Protein AF-A0A5B9M7Z8-F1 (afdb_monomer)

Secondary structure (DSSP, 8-state):
-HHHHHHHHHHHHHHHHHHHHHHHHHHHHHHHHHHHHHHHHHHHHHHTTHHHHHHHHTTSHHHHHHHHHH-SS----EEEEEEE---EEETTEEEEEEEEEEEE-TTSPBP--EEEEEEEETTS-TTS-EEEEEEE--SHHHHHHHHHHHHHHTTSTTEEEEEE--HHHHHHHHHHHHTTGGG--

Radius of gyration: 24.76 Å; Cα contacts (8 Å, |Δi|>4): 232; chains: 1; bounding box: 52×32×89 Å

Foldseek 3Di:
DVVVVVVVVVVVVVVVVVVVVVVVVVVLVVLVVVLVVVVVVVVVVVQPCQVVLVVVLCVPVVLVVQQCVLPVPDRDKDKDKDKDADQDDDPQKTWGIKIWIWMAGSVRDIALTKIWTWIDGHPDRRDAAIEIEIQGADDPVSVVSLVVVCVVCVVDNRYDYHYHHPCVVSCCVSVVCVVVVPPDD

pLDDT: mean 76.12, std 13.5, range [32.81, 93.94]

Sequence (185 aa):
MKFRLRTLLALVTLCGLVAALGLRVALRNERLRQHRLSFEAMDDQVAGLDAPLRRHLLQIPAVLAELQAANPIDPPMAVSHSISGSSQRYGRYQFDHQFHYDWQLADGSRSEGITIAIAALIHEVPGEKHVVRLTYVPNELNSEIARWVAAIFSRNKHIQIRHVTDQTNTAAELHSRSRVSGHLR

Solvent-accessible surface area (backbone atoms only — not comparable to full-atom values): 10272 Å² total; per-residue (Å²): 119,72,69,64,56,53,55,52,51,53,50,51,52,50,52,52,49,52,53,53,50,50,51,53,51,51,55,51,51,51,35,48,50,52,41,52,53,53,48,52,53,49,51,52,55,57,73,59,37,49,70,58,47,49,54,50,48,63,68,37,66,70,53,39,50,53,21,40,73,61,32,77,87,69,56,63,67,54,62,49,72,49,80,47,78,64,75,43,73,58,92,58,31,40,25,54,47,34,39,39,36,38,39,34,49,53,85,68,51,69,51,91,32,42,33,45,29,52,23,46,55,62,90,56,75,62,79,67,59,41,36,41,40,41,39,32,62,83,45,74,66,47,48,50,50,51,50,5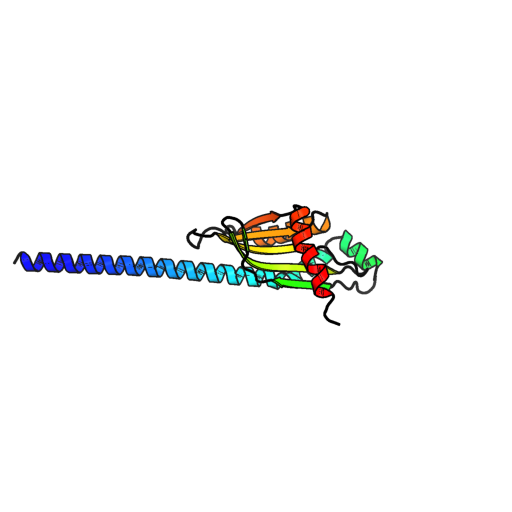1,55,46,59,65,50,59,75,40,88,43,45,45,79,4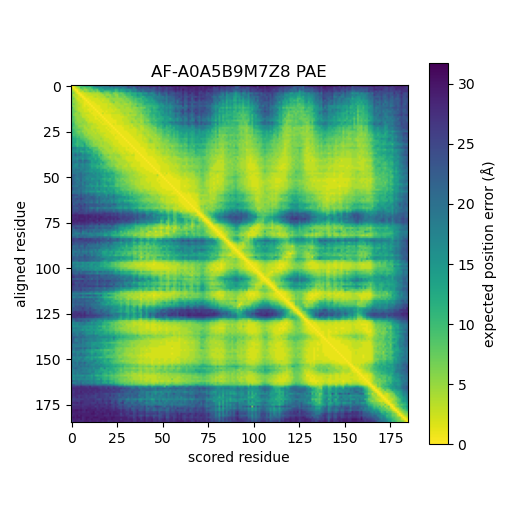1,82,43,53,57,58,75,59,44,47,52,69,54,53,69,45,68,69,63,74,74,72,81,126

Mean predicted aligned error: 11.29 Å

Organism: NCBI:txid2795974

Nearest PDB structures (foldseek):
  6rfx-assembly1_A  TM=3.834E-01  e=4.293E-01  Mycobacteroides abscessus
  8xm6-assembly1_B  TM=3.620E-01  e=3.054E+00  Homo sapiens
  6le0-assembly1_B  TM=2.675E-01  e=2.248E+00  Streptomyces koyangensis
  6h1b-assembly2_B  TM=2.300E-01  e=4.150E+00  Marinactinospora thermotolerans
  6h1b-assembly3_C  TM=2.326E-01  e=7.207E+00  Marinactinospora thermotolerans

Structure (mmCIF, N/CA/C/O backbone):
data_AF-A0A5B9M7Z8-F1
#
_entry.id   AF-A0A5B9M7Z8-F1
#
loop_
_atom_site.group_PDB
_atom_site.id
_atom_site.type_symbol
_atom_site.label_atom_id
_atom_site.label_alt_id
_atom_site.label_comp_id
_atom_site.label_asym_id
_atom_site.label_entity_id
_atom_site.label_seq_id
_atom_site.pdbx_PDB_ins_code
_atom_site.Cartn_x
_atom_site.Cartn_y
_atom_site.Cartn_z
_atom_site.occupancy
_atom_site.B_iso_or_equiv
_atom_site.auth_seq_id
_atom_site.auth_comp_id
_atom_site.auth_asym_id
_atom_site.auth_atom_id
_atom_site.pdbx_PDB_model_num
ATOM 1 N N . MET A 1 1 ? -27.483 0.580 63.717 1.00 57.47 1 MET A N 1
ATOM 2 C CA . MET A 1 1 ? -26.193 0.680 62.983 1.00 57.47 1 MET A CA 1
ATOM 3 C C . MET A 1 1 ? -26.152 -0.034 61.620 1.00 57.47 1 MET A C 1
ATOM 5 O O . MET A 1 1 ? -25.430 0.432 60.752 1.00 57.47 1 MET A O 1
ATOM 9 N N . LYS A 1 2 ? -26.946 -1.090 61.361 1.00 56.22 2 LYS A N 1
ATOM 10 C CA . LYS A 1 2 ? -26.915 -1.868 60.096 1.00 56.22 2 LYS A CA 1
ATOM 11 C C . LYS A 1 2 ? -27.283 -1.092 58.812 1.00 56.22 2 LYS A C 1
ATOM 13 O O . LYS A 1 2 ? -26.808 -1.443 57.739 1.00 56.22 2 LYS A O 1
ATOM 18 N N . PHE A 1 3 ? -28.098 -0.036 58.913 1.00 59.66 3 PHE A N 1
ATOM 19 C CA . PHE A 1 3 ? -28.553 0.747 57.751 1.00 59.66 3 PHE A CA 1
ATOM 20 C C . PHE A 1 3 ? -27.431 1.571 57.103 1.00 59.66 3 PHE A C 1
ATOM 22 O O . PHE A 1 3 ? -27.345 1.622 55.883 1.00 59.66 3 PHE A O 1
ATOM 29 N N . ARG A 1 4 ? -26.533 2.145 57.918 1.00 71.06 4 ARG A N 1
ATOM 30 C CA . ARG A 1 4 ? -25.421 2.986 57.443 1.00 71.06 4 ARG A CA 1
ATOM 31 C C . ARG A 1 4 ? -24.345 2.185 56.708 1.00 71.06 4 ARG A C 1
ATOM 33 O O . ARG A 1 4 ? -23.755 2.696 55.772 1.00 71.06 4 ARG A O 1
ATOM 40 N N . LEU A 1 5 ? -24.118 0.929 57.101 1.00 78.88 5 LEU A N 1
ATOM 41 C CA . LEU A 1 5 ? -23.137 0.051 56.452 1.00 78.88 5 LEU A CA 1
ATOM 42 C C . LEU A 1 5 ? -23.616 -0.412 55.066 1.00 78.88 5 LEU A C 1
ATOM 44 O O . LEU A 1 5 ? -22.831 -0.474 54.127 1.00 78.88 5 LEU A O 1
ATOM 48 N N . ARG A 1 6 ? -24.918 -0.701 54.927 1.00 76.62 6 ARG A N 1
ATOM 49 C CA . ARG A 1 6 ? -25.518 -1.148 53.658 1.00 76.62 6 ARG A CA 1
ATOM 50 C C . ARG A 1 6 ? -25.525 -0.049 52.596 1.00 76.62 6 ARG A C 1
ATOM 52 O O . ARG A 1 6 ? -25.218 -0.334 51.445 1.00 76.62 6 ARG A O 1
ATOM 59 N N . THR A 1 7 ? -25.825 1.195 52.972 1.00 80.06 7 THR A N 1
ATOM 60 C CA . THR A 1 7 ? -25.761 2.335 52.044 1.00 80.06 7 THR A CA 1
ATOM 61 C C . THR A 1 7 ? -24.331 2.665 51.625 1.00 80.06 7 THR A C 1
ATOM 63 O O . THR A 1 7 ? -24.105 2.967 50.457 1.00 80.06 7 THR A O 1
ATOM 66 N N . LEU A 1 8 ? -23.355 2.543 52.531 1.00 84.25 8 LEU A N 1
ATOM 67 C CA . LEU A 1 8 ? -21.936 2.734 52.210 1.00 84.25 8 LEU A CA 1
ATOM 68 C C . LEU A 1 8 ? -21.431 1.670 51.227 1.00 84.25 8 LEU A C 1
ATOM 70 O O . LEU A 1 8 ? -20.762 2.003 50.253 1.00 84.25 8 LEU A O 1
ATOM 74 N N . LEU A 1 9 ? -21.817 0.406 51.437 1.00 86.94 9 LEU A N 1
ATOM 75 C CA . LEU A 1 9 ? -21.477 -0.690 50.529 1.00 86.94 9 LEU A CA 1
ATOM 76 C C . LEU A 1 9 ? -22.067 -0.460 49.131 1.00 86.94 9 LEU A C 1
ATOM 78 O O . LEU A 1 9 ? -21.348 -0.581 48.143 1.00 86.94 9 LEU A O 1
ATOM 82 N N . ALA A 1 10 ? -23.345 -0.065 49.059 1.00 83.69 10 ALA A N 1
ATOM 83 C CA . ALA A 1 10 ? -24.030 0.226 47.801 1.00 83.69 10 ALA A CA 1
ATOM 84 C C . ALA A 1 10 ? -23.350 1.364 47.017 1.00 83.69 10 ALA A C 1
ATOM 86 O O . ALA A 1 10 ? -23.163 1.258 45.803 1.00 83.69 10 ALA A O 1
ATOM 87 N N . LEU A 1 11 ? -22.926 2.425 47.711 1.00 88.69 11 LEU A N 1
ATOM 88 C CA . LEU A 1 11 ? -22.232 3.558 47.101 1.00 88.69 11 LEU A CA 1
ATOM 89 C C . LEU A 1 11 ? -20.856 3.158 46.550 1.00 88.69 11 LEU A C 1
ATOM 91 O O . LEU A 1 11 ? -20.510 3.525 45.431 1.00 88.69 11 LEU A O 1
ATOM 95 N N . VAL A 1 12 ? -20.095 2.354 47.300 1.00 88.69 12 VAL A N 1
ATOM 96 C CA . VAL A 1 12 ? -18.787 1.847 46.856 1.00 88.69 12 VAL A CA 1
ATOM 97 C C . VAL A 1 12 ? -18.940 0.935 45.638 1.00 88.69 12 VAL A C 1
ATOM 99 O O . VAL A 1 12 ? -18.187 1.082 44.677 1.00 88.69 12 VAL A O 1
ATOM 102 N N . THR A 1 13 ? -19.939 0.045 45.619 1.00 87.44 13 THR A N 1
ATOM 103 C CA . THR A 1 13 ? -20.216 -0.788 44.437 1.00 87.44 13 THR A CA 1
ATOM 104 C C . THR A 1 13 ? -20.626 0.040 43.223 1.00 87.44 13 THR A C 1
ATOM 106 O O . THR A 1 13 ? -20.180 -0.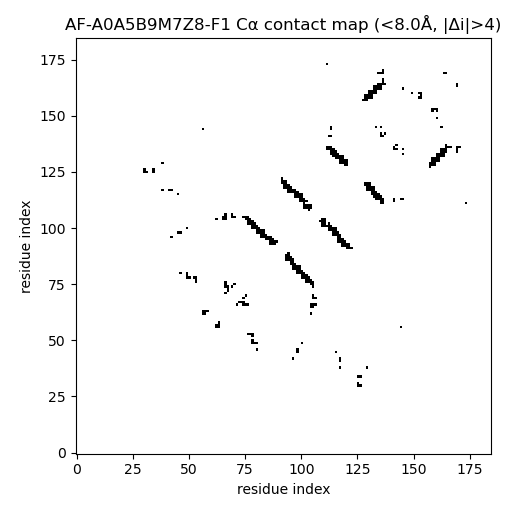256 42.117 1.00 87.44 13 THR A O 1
ATOM 109 N N . LEU A 1 14 ? -21.417 1.103 43.412 1.00 91.00 14 LEU A N 1
ATOM 110 C CA . LEU A 1 14 ? -21.800 2.006 42.328 1.00 91.00 14 LEU A CA 1
ATOM 111 C C . LEU A 1 14 ? -20.578 2.758 41.781 1.00 91.00 14 LEU A C 1
ATOM 113 O O . LEU A 1 14 ? -20.365 2.770 40.572 1.00 91.00 14 LEU A O 1
ATOM 117 N N . CYS A 1 15 ? -19.733 3.315 42.654 1.00 89.38 15 CYS A N 1
ATOM 118 C CA . CYS A 1 15 ? -18.491 3.973 42.242 1.00 89.38 15 CYS A CA 1
ATOM 119 C C . CYS A 1 15 ? -17.538 3.009 41.524 1.00 89.38 15 CYS A C 1
ATOM 121 O O . CYS A 1 15 ? -16.970 3.371 40.496 1.00 89.38 15 CYS A O 1
ATOM 123 N N . GLY A 1 16 ? -17.396 1.773 42.013 1.00 90.50 16 GLY A N 1
ATOM 124 C CA . GLY A 1 16 ? -16.593 0.742 41.354 1.00 90.50 16 GLY A CA 1
ATOM 125 C C . GLY A 1 16 ? -17.118 0.392 39.959 1.00 90.50 16 GLY A C 1
ATOM 126 O O . GLY A 1 16 ? -16.335 0.277 39.017 1.00 90.50 16 GLY A O 1
ATOM 127 N N . LEU A 1 17 ? -18.442 0.295 39.798 1.00 93.94 17 LEU A N 1
ATOM 128 C CA . LEU A 1 17 ? -19.081 0.050 38.504 1.00 93.94 17 LEU A CA 1
ATOM 129 C C . LEU A 1 17 ? -18.843 1.211 37.526 1.00 93.94 17 LEU A C 1
ATOM 131 O O . LEU A 1 17 ? -18.474 0.981 36.374 1.00 93.94 17 LEU A O 1
ATOM 135 N N . VAL A 1 18 ? -19.011 2.452 37.991 1.00 92.50 18 VAL A N 1
ATOM 136 C CA . VAL A 1 18 ? -18.775 3.662 37.188 1.00 92.50 18 VAL A CA 1
ATOM 137 C C . VAL A 1 18 ? -17.309 3.753 36.761 1.00 92.50 18 VAL A C 1
ATOM 139 O O . VAL A 1 18 ? -17.034 3.980 35.584 1.00 92.50 18 VAL A O 1
ATOM 142 N N . ALA A 1 19 ? -16.366 3.500 37.672 1.00 90.56 19 ALA A N 1
ATOM 143 C CA . ALA A 1 19 ? -14.939 3.486 37.357 1.00 90.56 19 ALA A CA 1
ATOM 144 C C . ALA A 1 19 ? -14.583 2.387 36.339 1.00 90.56 19 ALA A C 1
ATOM 146 O O . ALA A 1 19 ? -13.853 2.644 35.381 1.00 90.56 19 ALA A O 1
ATOM 147 N N . ALA A 1 20 ? -15.141 1.180 36.488 1.00 91.69 20 ALA A N 1
ATOM 148 C CA . ALA A 1 20 ? -14.923 0.082 35.548 1.00 91.69 20 ALA A CA 1
ATOM 149 C C . ALA A 1 20 ? -15.484 0.387 34.147 1.00 91.69 20 ALA A C 1
ATOM 151 O O . ALA A 1 20 ? -14.843 0.077 33.141 1.00 91.69 20 ALA A O 1
ATOM 152 N N . LEU A 1 21 ? -16.661 1.017 34.066 1.00 91.69 21 LEU A N 1
ATOM 153 C CA . LEU A 1 21 ? -17.241 1.475 32.801 1.00 91.69 21 LEU A CA 1
ATOM 154 C C . LEU A 1 21 ? -16.391 2.578 32.164 1.00 91.69 21 LEU A C 1
ATOM 156 O O . LEU A 1 21 ? -16.074 2.485 30.978 1.00 91.69 21 LEU A O 1
ATOM 160 N N . GLY A 1 22 ? -15.959 3.567 32.952 1.00 90.38 22 GLY A N 1
ATOM 161 C CA . GLY A 1 22 ? -15.069 4.634 32.496 1.00 90.38 22 GLY A CA 1
ATOM 162 C C . GLY A 1 22 ? -13.759 4.090 31.923 1.00 90.38 22 GLY A C 1
ATOM 163 O O . GLY A 1 22 ? -13.371 4.460 30.816 1.00 90.38 22 GLY A O 1
ATOM 164 N N . LEU A 1 23 ? -13.129 3.133 32.612 1.00 91.25 23 LEU A N 1
ATOM 165 C CA . LEU A 1 23 ? -11.904 2.483 32.142 1.00 91.25 23 LEU A CA 1
ATOM 166 C C . LEU A 1 23 ? -12.125 1.713 30.831 1.00 91.25 23 LEU A C 1
ATOM 168 O O . LEU A 1 23 ? -11.312 1.814 29.914 1.00 91.25 23 LEU A O 1
ATOM 172 N N . ARG A 1 24 ? -13.236 0.974 30.700 1.00 86.25 24 ARG A N 1
ATOM 173 C CA . ARG A 1 24 ? -13.575 0.259 29.454 1.00 86.25 24 ARG A CA 1
ATOM 174 C C . ARG A 1 24 ? -13.763 1.213 28.275 1.00 86.25 24 ARG A C 1
ATOM 176 O O . ARG A 1 24 ? -13.300 0.910 27.176 1.00 86.25 24 ARG A O 1
ATOM 183 N N . VAL A 1 25 ? -14.415 2.354 28.496 1.00 86.62 25 VAL A N 1
ATOM 184 C CA . VAL A 1 25 ? -14.601 3.387 27.465 1.00 86.62 25 VAL A CA 1
ATOM 185 C C . VAL A 1 25 ? -13.263 4.020 27.083 1.00 86.62 25 VAL A C 1
ATOM 187 O O . VAL A 1 25 ? -12.966 4.122 25.895 1.00 86.62 25 VAL A O 1
ATOM 190 N N . ALA A 1 26 ? -12.425 4.370 28.062 1.00 85.94 26 ALA A N 1
ATOM 191 C CA . ALA A 1 26 ? -11.100 4.933 27.810 1.00 85.94 26 ALA A CA 1
ATOM 192 C C . ALA A 1 26 ? -10.218 3.978 26.986 1.00 85.94 26 ALA A C 1
ATOM 194 O O . ALA A 1 26 ? -9.658 4.381 25.968 1.00 85.94 26 ALA A O 1
ATOM 195 N N . LEU A 1 27 ? -10.172 2.693 27.356 1.00 86.44 27 LEU A N 1
ATOM 196 C CA . LEU A 1 27 ? -9.428 1.670 26.613 1.00 86.44 27 LEU A CA 1
ATOM 197 C C . LEU A 1 27 ? -9.956 1.484 25.186 1.00 86.44 27 LEU A C 1
ATOM 199 O O . LEU A 1 27 ? -9.172 1.298 24.257 1.00 86.44 27 LEU A O 1
ATOM 203 N N . ARG A 1 28 ? -11.278 1.539 24.990 1.00 82.50 28 ARG A N 1
ATOM 204 C CA . ARG A 1 28 ? -11.882 1.464 23.654 1.00 82.50 28 ARG A CA 1
ATOM 205 C C . ARG A 1 28 ? -11.476 2.657 22.788 1.00 82.50 28 ARG A C 1
ATOM 207 O O . ARG A 1 28 ? -11.121 2.460 21.628 1.00 82.50 28 ARG A O 1
ATOM 214 N N . ASN A 1 29 ? -11.519 3.865 23.344 1.00 84.31 29 ASN A N 1
ATOM 215 C CA . ASN A 1 29 ? -11.162 5.086 22.625 1.00 84.31 29 ASN A CA 1
ATOM 216 C C . ASN A 1 29 ? -9.678 5.115 22.254 1.00 84.31 29 ASN A C 1
ATOM 218 O O . ASN A 1 29 ? -9.342 5.471 21.129 1.00 84.31 29 ASN A O 1
ATOM 222 N N . GLU A 1 30 ? -8.801 4.683 23.159 1.00 82.75 30 GLU A N 1
ATOM 223 C CA . GLU A 1 30 ? -7.368 4.615 22.876 1.00 82.75 30 GLU A CA 1
ATOM 224 C C . GLU A 1 30 ? -7.057 3.594 21.772 1.00 82.75 30 GLU A C 1
ATOM 226 O O . GLU A 1 30 ? -6.312 3.902 20.848 1.00 82.75 30 GLU A O 1
ATOM 231 N N . ARG A 1 31 ? -7.705 2.420 21.773 1.00 80.31 31 ARG A N 1
ATOM 232 C CA . ARG A 1 31 ? -7.563 1.443 20.674 1.00 80.31 31 ARG A CA 1
ATOM 233 C C . ARG A 1 31 ? -8.038 1.995 19.332 1.00 80.31 31 ARG A C 1
ATOM 235 O O . ARG A 1 31 ? -7.371 1.801 18.320 1.00 80.31 31 ARG A O 1
ATOM 242 N N . LEU A 1 32 ? -9.170 2.704 19.317 1.00 77.06 32 LEU A N 1
ATOM 243 C CA . LEU A 1 32 ? -9.669 3.385 18.117 1.00 77.06 32 LEU A CA 1
ATOM 244 C C . LEU A 1 32 ? -8.663 4.420 17.603 1.00 77.06 32 LEU A C 1
ATOM 246 O O . LEU A 1 32 ? -8.401 4.481 16.403 1.00 77.06 32 LEU A O 1
ATOM 250 N N . ARG A 1 33 ? -8.075 5.205 18.510 1.00 79.75 33 ARG A N 1
ATOM 251 C CA . ARG A 1 33 ? -7.051 6.195 18.174 1.00 79.75 33 ARG A CA 1
ATOM 252 C C . ARG A 1 33 ? -5.799 5.536 17.599 1.00 79.75 33 ARG A C 1
ATOM 254 O O . ARG A 1 33 ? -5.341 5.954 16.543 1.00 79.75 33 ARG A O 1
ATOM 261 N N . GLN A 1 34 ? -5.276 4.503 18.256 1.00 79.50 34 GLN A N 1
ATOM 262 C CA . GLN A 1 34 ? -4.094 3.764 17.799 1.00 79.50 34 GLN A CA 1
ATOM 263 C C . GLN A 1 34 ? -4.305 3.154 16.416 1.00 79.50 34 GLN A C 1
ATOM 265 O O . GLN A 1 34 ? -3.421 3.225 15.573 1.00 79.50 34 GLN A O 1
ATOM 270 N N . HIS A 1 35 ? -5.495 2.615 16.164 1.00 76.12 35 HIS A N 1
ATOM 271 C CA . HIS A 1 35 ? -5.852 2.077 14.860 1.00 76.12 35 HIS A CA 1
ATOM 272 C C . HIS A 1 35 ? -5.925 3.155 13.780 1.00 76.12 35 HIS A C 1
ATOM 274 O O . HIS A 1 35 ? -5.437 2.952 12.677 1.00 76.12 35 HIS A O 1
ATOM 280 N N . ARG A 1 36 ? -6.497 4.325 14.077 1.00 77.00 36 ARG A N 1
ATOM 281 C CA . ARG A 1 36 ? -6.483 5.442 13.125 1.00 77.00 36 ARG A CA 1
ATOM 282 C C . ARG A 1 36 ? -5.053 5.881 12.798 1.00 77.00 36 ARG A C 1
ATOM 284 O O . ARG A 1 36 ? -4.724 6.020 11.628 1.00 77.00 36 ARG A O 1
ATOM 291 N N . LEU A 1 37 ? -4.205 6.020 13.815 1.00 80.19 37 LEU A N 1
ATOM 292 C CA . LEU A 1 37 ? -2.798 6.379 13.631 1.00 80.19 37 LEU A CA 1
ATOM 293 C C . LEU A 1 37 ? -2.028 5.321 12.830 1.00 80.19 37 LEU A C 1
ATOM 295 O O . LEU A 1 37 ? -1.174 5.675 12.025 1.00 80.19 37 LEU A O 1
ATOM 299 N N . SER A 1 38 ? -2.321 4.030 13.019 1.00 78.50 38 SER A N 1
ATOM 300 C CA . SER A 1 38 ? -1.678 2.979 12.225 1.00 78.50 38 SER A CA 1
ATOM 301 C C . SER A 1 38 ? -2.134 2.993 10.765 1.00 78.50 38 SER A C 1
ATOM 303 O O . SER A 1 38 ? -1.318 2.719 9.890 1.00 78.50 38 SER A O 1
ATOM 305 N N . PHE A 1 39 ? -3.390 3.364 10.488 1.00 76.19 39 PHE A N 1
ATOM 306 C CA . PHE A 1 39 ? -3.867 3.621 9.126 1.00 76.19 39 PHE A CA 1
ATOM 307 C C . PHE A 1 39 ? -3.158 4.807 8.485 1.00 76.19 39 PHE A C 1
ATOM 309 O O . PHE A 1 39 ? -2.619 4.647 7.399 1.00 76.19 39 PHE A O 1
ATOM 316 N N . GLU A 1 40 ? -3.120 5.952 9.167 1.00 79.94 40 GLU A N 1
ATOM 317 C CA . GLU A 1 40 ? -2.446 7.164 8.680 1.00 79.94 40 GLU A CA 1
ATOM 318 C C . GLU A 1 40 ? -0.962 6.878 8.384 1.00 79.94 40 GLU A C 1
ATOM 320 O O . GLU A 1 40 ? -0.480 7.176 7.297 1.00 79.94 40 GLU A O 1
ATOM 325 N N . ALA A 1 41 ? -0.266 6.161 9.273 1.00 83.75 41 ALA A N 1
ATOM 326 C CA . ALA A 1 41 ? 1.125 5.768 9.047 1.00 83.75 41 ALA A CA 1
ATOM 327 C C . ALA A 1 41 ? 1.312 4.816 7.848 1.00 83.75 41 ALA A C 1
ATOM 329 O O . ALA A 1 41 ? 2.332 4.879 7.160 1.00 83.75 41 ALA A O 1
ATOM 330 N N . MET A 1 42 ? 0.360 3.909 7.599 1.00 83.62 42 MET A N 1
ATOM 331 C CA . MET A 1 42 ? 0.394 3.047 6.414 1.00 83.62 42 MET A CA 1
ATOM 332 C C . MET A 1 42 ? 0.106 3.828 5.132 1.00 83.62 42 MET A C 1
ATOM 334 O O . MET A 1 42 ? 0.737 3.553 4.115 1.00 83.62 42 MET A O 1
ATOM 338 N N . ASP A 1 43 ? -0.823 4.779 5.184 1.00 83.81 43 ASP A N 1
ATOM 339 C CA . ASP A 1 43 ? -1.170 5.675 4.080 1.00 83.81 43 ASP A CA 1
ATOM 340 C C . ASP A 1 43 ? 0.060 6.488 3.655 1.00 83.81 43 ASP A C 1
ATOM 342 O O . ASP A 1 43 ? 0.450 6.453 2.489 1.00 83.81 43 ASP A O 1
ATOM 346 N N . ASP A 1 44 ? 0.757 7.086 4.627 1.00 85.44 44 ASP A N 1
ATOM 347 C CA . ASP A 1 44 ? 2.019 7.803 4.420 1.00 85.44 44 ASP A CA 1
ATOM 348 C C . ASP A 1 44 ? 3.111 6.889 3.843 1.00 85.44 44 ASP A C 1
ATOM 350 O O . ASP A 1 44 ? 3.859 7.276 2.940 1.00 85.44 44 ASP A O 1
ATOM 354 N N . GLN A 1 45 ? 3.207 5.649 4.342 1.00 86.88 45 GLN A N 1
ATOM 355 C CA . GLN A 1 45 ? 4.172 4.675 3.836 1.00 86.88 45 GLN A CA 1
ATOM 356 C C . GLN A 1 45 ? 3.890 4.306 2.378 1.00 86.88 45 GLN A C 1
ATOM 358 O O . GLN A 1 45 ? 4.843 4.171 1.608 1.00 86.88 45 GLN A O 1
ATOM 363 N N . VAL A 1 46 ? 2.618 4.119 2.004 1.00 87.31 46 VAL A N 1
ATOM 364 C CA . VAL A 1 46 ? 2.242 3.858 0.612 1.00 87.31 46 VAL A CA 1
ATOM 365 C C . VAL A 1 46 ? 2.551 5.090 -0.222 1.00 87.31 46 VAL A C 1
ATOM 367 O O . VAL A 1 46 ? 3.344 4.951 -1.140 1.00 87.31 46 VAL A O 1
ATOM 370 N N . ALA A 1 47 ? 2.063 6.281 0.138 1.00 85.31 47 ALA A N 1
ATOM 371 C CA . ALA A 1 47 ? 2.318 7.530 -0.588 1.00 85.31 47 ALA A CA 1
ATOM 372 C C . ALA A 1 47 ? 3.816 7.772 -0.869 1.00 85.31 47 ALA A C 1
ATOM 374 O O . ALA A 1 47 ? 4.194 8.236 -1.943 1.00 85.31 47 ALA A O 1
ATOM 375 N N . GLY A 1 48 ? 4.692 7.390 0.066 1.00 86.81 48 GLY A N 1
ATOM 376 C CA . GLY A 1 48 ? 6.147 7.501 -0.063 1.00 86.81 48 GLY A CA 1
ATOM 377 C C . GLY A 1 48 ? 6.838 6.467 -0.967 1.00 86.81 48 GLY A C 1
ATOM 378 O O . GLY A 1 48 ? 8.073 6.452 -1.019 1.00 86.81 48 GLY A O 1
ATOM 379 N N . LEU A 1 49 ? 6.109 5.586 -1.664 1.00 88.81 49 LEU A N 1
ATOM 380 C CA . LEU A 1 49 ? 6.701 4.513 -2.473 1.00 88.81 49 LEU A CA 1
ATOM 381 C C . LEU A 1 49 ? 7.314 4.968 -3.804 1.00 88.81 49 LEU A C 1
ATOM 383 O O . LEU A 1 49 ? 8.064 4.182 -4.373 1.00 88.81 49 LEU A O 1
ATOM 387 N N . ASP A 1 50 ? 7.105 6.201 -4.276 1.00 85.88 50 ASP A N 1
ATOM 388 C CA . ASP A 1 50 ? 7.608 6.661 -5.587 1.00 85.88 50 ASP A CA 1
ATOM 389 C C . ASP A 1 50 ? 9.121 6.462 -5.767 1.00 85.88 50 ASP A C 1
ATOM 391 O O . ASP A 1 50 ? 9.586 5.805 -6.701 1.00 85.88 50 ASP A O 1
ATOM 395 N N . ALA A 1 51 ? 9.920 7.019 -4.853 1.00 86.06 51 ALA A N 1
ATOM 396 C CA . ALA A 1 51 ? 11.376 6.954 -4.940 1.00 86.06 51 ALA A CA 1
ATOM 397 C C . ALA A 1 51 ? 11.934 5.535 -4.694 1.00 86.06 51 ALA A C 1
ATOM 399 O O . ALA A 1 51 ? 12.896 5.153 -5.371 1.00 86.06 51 ALA A O 1
ATOM 400 N N . PRO A 1 52 ? 11.407 4.742 -3.738 1.00 90.44 52 PRO A N 1
ATOM 401 C CA . PRO A 1 52 ? 11.716 3.316 -3.630 1.00 90.44 52 PRO A CA 1
ATOM 402 C C . PRO A 1 52 ? 11.348 2.506 -4.879 1.00 90.44 52 PRO A C 1
ATOM 404 O O . PRO A 1 52 ? 12.166 1.708 -5.329 1.00 90.44 52 PRO A O 1
ATOM 407 N N . LEU A 1 53 ? 10.165 2.734 -5.456 1.00 88.50 53 LEU A N 1
ATOM 408 C CA . LEU A 1 53 ? 9.673 2.023 -6.634 1.00 88.50 53 LEU A CA 1
ATOM 409 C C . LEU A 1 53 ? 10.540 2.332 -7.849 1.00 88.50 53 LEU A C 1
ATOM 411 O O . LEU A 1 53 ? 11.001 1.408 -8.509 1.00 88.50 53 LEU A O 1
ATOM 415 N N . ARG A 1 54 ? 10.861 3.610 -8.088 1.00 86.94 54 ARG A N 1
ATOM 416 C CA . ARG A 1 54 ? 11.803 4.010 -9.143 1.00 86.94 54 ARG A CA 1
ATOM 417 C C . ARG A 1 54 ? 13.152 3.311 -8.991 1.00 86.94 54 ARG A C 1
ATOM 419 O O . ARG A 1 54 ? 13.684 2.778 -9.958 1.00 86.94 54 ARG A O 1
ATOM 426 N N . ARG A 1 55 ? 13.708 3.287 -7.774 1.00 88.31 55 ARG A N 1
ATOM 427 C CA . ARG A 1 55 ? 14.978 2.595 -7.500 1.00 88.31 55 ARG A CA 1
ATOM 428 C C . ARG A 1 55 ? 14.887 1.097 -7.771 1.00 88.31 55 ARG A C 1
ATOM 430 O O . ARG A 1 55 ? 15.835 0.542 -8.309 1.00 88.31 55 ARG A O 1
ATOM 437 N N . HIS A 1 56 ? 13.779 0.460 -7.404 1.00 89.44 56 HIS A N 1
ATOM 438 C CA . HIS A 1 56 ? 13.592 -0.966 -7.635 1.00 89.44 56 HIS A CA 1
ATOM 439 C C . HIS A 1 56 ? 13.391 -1.292 -9.121 1.00 89.44 56 HIS A C 1
ATOM 441 O O . HIS A 1 56 ? 14.037 -2.203 -9.620 1.00 89.44 56 HIS A O 1
ATOM 447 N N . LEU A 1 57 ? 12.600 -0.501 -9.851 1.00 85.56 57 LEU A N 1
ATOM 448 C CA . LEU A 1 57 ? 12.420 -0.642 -11.301 1.00 85.56 57 LEU A CA 1
ATOM 449 C C . LEU A 1 57 ? 13.758 -0.577 -12.052 1.00 85.56 57 LEU A C 1
ATOM 451 O O . LEU A 1 57 ? 14.004 -1.394 -12.930 1.00 85.56 57 LEU A O 1
ATOM 455 N N . LEU A 1 58 ? 14.661 0.328 -11.659 1.00 84.31 58 LEU A N 1
ATOM 456 C CA . LEU A 1 58 ? 16.007 0.431 -12.243 1.00 84.31 58 LEU A CA 1
ATOM 457 C C . LEU A 1 58 ? 16.929 -0.761 -11.921 1.00 84.31 58 LEU A C 1
ATOM 459 O O . LEU A 1 58 ? 17.975 -0.903 -12.548 1.00 84.31 58 LEU A O 1
ATOM 463 N N . GLN A 1 59 ? 16.574 -1.604 -10.947 1.00 87.62 59 GLN A N 1
ATOM 464 C CA . GLN A 1 59 ? 17.304 -2.836 -10.627 1.00 87.62 59 GLN A CA 1
ATOM 465 C C . GLN A 1 59 ? 16.812 -4.038 -11.441 1.00 87.62 59 GLN A C 1
ATOM 467 O O . GLN A 1 59 ? 17.502 -5.056 -11.473 1.00 87.62 59 GLN A O 1
ATOM 472 N N . ILE A 1 60 ? 15.647 -3.936 -12.090 1.00 85.56 60 ILE A N 1
ATOM 473 C CA . ILE A 1 60 ? 15.088 -5.008 -12.914 1.00 85.56 60 ILE A CA 1
ATOM 474 C C . ILE A 1 60 ? 15.815 -4.999 -14.267 1.00 85.56 60 ILE A C 1
ATOM 476 O O . ILE A 1 60 ? 15.723 -4.007 -14.995 1.00 85.56 60 ILE A O 1
ATOM 480 N N . PRO A 1 61 ? 16.522 -6.082 -14.648 1.00 83.88 61 PRO A N 1
ATOM 481 C CA . PRO A 1 61 ? 17.345 -6.089 -15.857 1.00 83.88 61 PRO A CA 1
ATOM 482 C C . PRO A 1 61 ? 16.565 -5.799 -17.141 1.00 83.88 61 PRO A C 1
ATOM 484 O O . PRO A 1 61 ? 17.067 -5.080 -17.998 1.00 83.88 61 PRO A O 1
ATOM 487 N N . ALA A 1 62 ? 15.338 -6.318 -17.259 1.00 80.62 62 ALA A N 1
ATOM 488 C CA . ALA A 1 62 ? 14.479 -6.077 -18.418 1.00 80.62 62 ALA A CA 1
ATOM 489 C C . ALA A 1 62 ? 14.167 -4.581 -18.590 1.00 80.62 62 ALA A C 1
ATOM 491 O O . ALA A 1 62 ? 14.345 -4.027 -19.670 1.00 80.62 62 ALA A O 1
ATOM 492 N N . VAL A 1 63 ? 13.812 -3.910 -17.493 1.00 79.75 63 VAL A N 1
ATOM 493 C CA . VAL A 1 63 ? 13.519 -2.473 -17.481 1.00 79.75 63 VAL A CA 1
ATOM 494 C C . VAL A 1 63 ? 14.771 -1.657 -17.793 1.00 79.75 63 VAL A C 1
ATOM 496 O O . VAL A 1 63 ? 14.722 -0.726 -18.591 1.00 79.75 63 VAL A O 1
ATOM 499 N N . LEU A 1 64 ? 15.912 -2.006 -17.193 1.00 80.94 64 LEU A N 1
ATOM 500 C CA . LEU A 1 64 ? 17.174 -1.315 -17.451 1.00 80.94 64 LEU A CA 1
ATOM 501 C C . LEU A 1 64 ? 17.611 -1.454 -18.918 1.00 80.94 64 LEU A C 1
ATOM 503 O O . LEU A 1 64 ? 18.080 -0.480 -19.503 1.00 80.94 64 LEU A O 1
ATOM 507 N N . ALA A 1 65 ? 17.436 -2.636 -19.514 1.00 79.00 65 ALA A N 1
ATOM 508 C CA . ALA A 1 65 ? 17.766 -2.888 -20.912 1.00 79.00 65 ALA A CA 1
ATOM 509 C C . ALA A 1 65 ? 16.899 -2.054 -21.868 1.00 79.00 65 ALA A C 1
ATOM 511 O O . ALA A 1 65 ? 17.434 -1.436 -22.786 1.00 79.00 65 ALA A O 1
ATOM 512 N N . GLU A 1 66 ? 15.585 -1.979 -21.631 1.00 75.12 66 GLU A N 1
ATOM 513 C CA . GLU A 1 66 ? 14.664 -1.138 -22.415 1.00 75.12 66 GLU A CA 1
ATOM 514 C C . GLU A 1 66 ? 15.021 0.349 -22.310 1.00 75.12 66 GLU A C 1
ATOM 516 O O . GLU A 1 66 ? 15.096 1.069 -23.306 1.00 75.12 66 GLU A O 1
ATOM 521 N N . LEU A 1 67 ? 15.310 0.800 -21.093 1.00 74.75 67 LEU A N 1
ATOM 522 C CA . LEU A 1 67 ? 15.722 2.164 -20.804 1.00 74.75 67 LEU A CA 1
ATOM 523 C C . LEU A 1 67 ? 17.040 2.547 -21.499 1.00 74.75 67 LEU A C 1
ATOM 525 O O . LEU A 1 67 ? 17.122 3.612 -22.111 1.00 74.75 67 LEU A O 1
ATOM 529 N N . GLN A 1 68 ? 18.054 1.681 -21.440 1.00 74.8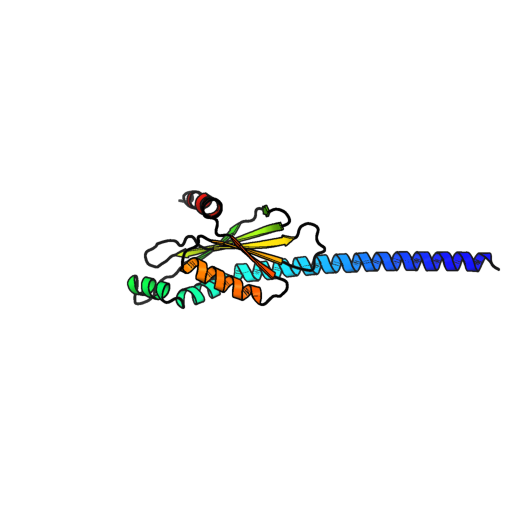8 68 GLN A N 1
ATOM 530 C CA . GLN A 1 68 ? 19.348 1.894 -22.099 1.00 74.88 68 GLN A CA 1
ATOM 531 C C . GLN A 1 68 ? 19.245 1.831 -23.626 1.00 74.88 68 GLN A C 1
ATOM 533 O O . GLN A 1 68 ? 19.949 2.573 -24.311 1.00 74.88 68 GLN A O 1
ATOM 538 N N . ALA A 1 69 ? 18.370 0.974 -24.161 1.00 73.94 69 ALA A N 1
ATOM 539 C CA . ALA A 1 69 ? 18.112 0.896 -25.596 1.00 73.94 69 ALA A CA 1
ATOM 540 C C . ALA A 1 69 ? 17.478 2.188 -26.136 1.00 73.94 69 ALA A C 1
ATOM 542 O O . ALA A 1 69 ? 17.791 2.606 -27.248 1.00 73.94 69 ALA A O 1
ATOM 543 N N . ALA A 1 70 ? 16.616 2.832 -25.346 1.00 70.06 70 ALA A N 1
ATOM 544 C CA . ALA A 1 70 ? 15.961 4.081 -25.722 1.00 70.06 70 ALA A CA 1
ATOM 545 C C . ALA A 1 70 ? 16.844 5.324 -25.496 1.00 70.06 70 ALA A C 1
ATOM 547 O O . ALA A 1 70 ? 16.852 6.227 -26.332 1.00 70.06 70 ALA A O 1
ATOM 548 N N . ASN A 1 71 ? 17.600 5.388 -24.393 1.00 65.31 71 ASN A N 1
ATOM 549 C CA . ASN A 1 71 ? 18.590 6.439 -24.154 1.00 65.31 71 ASN A CA 1
ATOM 550 C C . ASN A 1 71 ? 19.774 5.917 -23.307 1.00 65.31 71 ASN A C 1
ATOM 552 O O . ASN A 1 71 ? 19.631 5.738 -22.096 1.00 65.31 71 ASN A O 1
ATOM 556 N N . PRO A 1 72 ? 20.963 5.719 -23.904 1.00 60.62 72 PRO A N 1
ATOM 557 C CA . PRO A 1 72 ? 22.111 5.126 -23.217 1.00 60.62 72 PRO A CA 1
ATOM 558 C C . PRO A 1 72 ? 22.835 6.073 -22.245 1.00 60.62 72 PRO A C 1
ATOM 560 O O . PRO A 1 72 ? 23.682 5.609 -21.484 1.00 60.62 72 PRO A O 1
ATOM 563 N N . ILE A 1 73 ? 22.550 7.383 -22.274 1.00 58.94 73 ILE A N 1
ATOM 564 C CA . ILE A 1 73 ? 23.292 8.393 -21.496 1.00 58.94 73 ILE A CA 1
ATOM 565 C C . ILE A 1 73 ? 22.571 8.751 -20.191 1.00 58.94 73 ILE A C 1
ATOM 567 O O . ILE A 1 73 ? 23.222 8.882 -19.157 1.00 58.94 73 ILE A O 1
ATOM 571 N N . ASP A 1 74 ? 21.245 8.890 -20.223 1.00 58.81 74 ASP A N 1
ATOM 572 C CA . ASP A 1 74 ? 20.434 9.148 -19.030 1.00 58.81 74 ASP A CA 1
ATOM 573 C C . ASP A 1 74 ? 19.008 8.640 -19.277 1.00 58.81 74 ASP A C 1
ATOM 575 O O . ASP A 1 74 ? 18.228 9.333 -19.934 1.00 58.81 74 ASP A O 1
ATOM 579 N N . PRO A 1 75 ? 18.665 7.406 -18.870 1.00 59.66 75 PRO A N 1
ATOM 580 C CA . PRO A 1 75 ? 17.362 6.841 -19.173 1.00 59.66 75 PRO A CA 1
ATOM 581 C C . PRO A 1 75 ? 16.269 7.539 -18.350 1.00 59.66 75 PRO A C 1
ATOM 583 O O . PRO A 1 75 ? 16.188 7.340 -17.129 1.00 59.66 75 PRO A O 1
ATOM 586 N N . PRO A 1 76 ? 15.394 8.349 -18.975 1.00 64.31 76 PRO A N 1
ATOM 587 C CA . PRO A 1 76 ? 14.367 9.049 -18.233 1.00 64.31 76 PRO A CA 1
ATOM 588 C C . PRO A 1 76 ? 13.254 8.055 -17.891 1.00 64.31 76 PRO A C 1
ATOM 590 O O . PRO A 1 76 ? 12.519 7.599 -18.761 1.00 64.31 76 PRO A O 1
ATOM 593 N N . MET A 1 77 ? 13.121 7.723 -16.607 1.00 72.25 77 MET A N 1
ATOM 594 C CA . MET A 1 77 ? 11.950 7.023 -16.080 1.00 72.25 77 MET A CA 1
ATOM 595 C C . MET A 1 77 ? 11.140 7.985 -15.219 1.00 72.25 77 MET A C 1
ATOM 597 O O . MET A 1 77 ? 11.632 8.485 -14.200 1.00 72.25 77 MET A O 1
ATOM 601 N N . ALA A 1 78 ? 9.887 8.200 -15.610 1.00 73.12 78 ALA A N 1
ATOM 602 C CA . ALA A 1 78 ? 8.901 8.872 -14.780 1.00 73.12 78 ALA A CA 1
ATOM 603 C C . ALA A 1 78 ? 8.127 7.817 -13.982 1.00 73.12 78 ALA A C 1
ATOM 605 O O . ALA A 1 78 ? 7.547 6.900 -14.561 1.00 73.12 78 ALA A O 1
ATOM 606 N N . VAL A 1 79 ? 8.134 7.952 -12.657 1.00 79.19 79 VAL A N 1
ATOM 607 C CA . VAL A 1 79 ? 7.262 7.202 -11.745 1.00 79.19 79 VAL A CA 1
ATOM 608 C C . VAL A 1 79 ? 6.378 8.225 -11.059 1.00 79.19 79 VAL A C 1
ATOM 610 O O . VAL A 1 79 ? 6.889 9.198 -10.502 1.00 79.19 79 VAL A O 1
ATOM 613 N N . SER A 1 80 ? 5.073 8.011 -11.119 1.00 77.44 80 SER A N 1
ATOM 614 C CA . SER A 1 80 ? 4.089 8.845 -10.446 1.00 77.44 80 SER A CA 1
ATOM 615 C C . SER A 1 80 ? 3.057 7.974 -9.758 1.00 77.44 80 SER A C 1
ATOM 617 O O . SER A 1 80 ? 2.847 6.817 -10.126 1.00 77.44 80 SER A O 1
ATOM 619 N N . HIS A 1 81 ? 2.377 8.562 -8.784 1.00 81.56 81 HIS A N 1
ATOM 620 C CA . HIS A 1 81 ? 1.137 8.005 -8.293 1.00 81.56 81 HIS A CA 1
ATOM 621 C C . HIS A 1 81 ? 0.021 9.039 -8.325 1.00 81.56 81 HIS A C 1
ATOM 623 O O . HIS A 1 81 ? 0.238 10.246 -8.207 1.00 81.56 81 HIS A O 1
ATOM 629 N N . SER A 1 82 ? -1.202 8.542 -8.462 1.00 81.94 82 SER A N 1
ATOM 630 C CA . SER A 1 82 ? -2.416 9.309 -8.205 1.00 81.94 82 SER A CA 1
ATOM 631 C C . SER A 1 82 ? -3.173 8.685 -7.043 1.00 81.94 82 SER A C 1
ATOM 633 O O . SER A 1 82 ? -3.186 7.464 -6.875 1.00 81.94 82 SER A O 1
ATOM 635 N N . ILE A 1 83 ? -3.804 9.525 -6.229 1.00 81.75 83 ILE A N 1
ATOM 636 C CA . ILE A 1 83 ? -4.622 9.086 -5.100 1.00 81.75 83 ILE A CA 1
ATOM 637 C C . ILE A 1 83 ? -6.082 9.233 -5.506 1.00 81.75 83 ILE A C 1
ATOM 639 O O . ILE A 1 83 ? -6.495 10.286 -5.994 1.00 81.75 83 ILE A O 1
ATOM 643 N N . SER A 1 84 ? -6.875 8.186 -5.301 1.00 76.88 84 SER A N 1
ATOM 644 C CA . SER A 1 84 ? -8.327 8.279 -5.412 1.00 76.88 84 SER A CA 1
ATOM 645 C C . SER A 1 84 ? 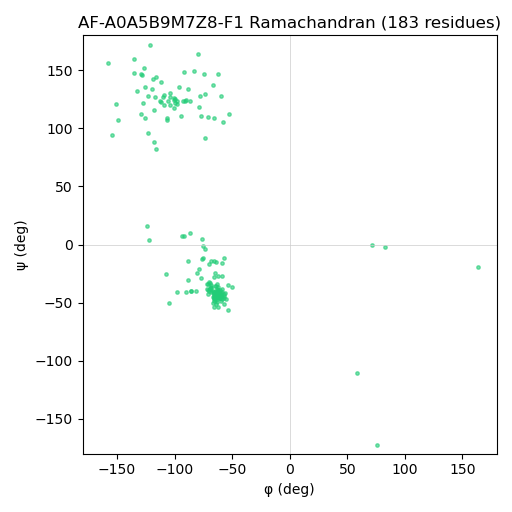-8.996 7.927 -4.087 1.00 76.88 84 SER A C 1
ATOM 647 O O . SER A 1 84 ? -8.638 6.952 -3.425 1.00 76.88 84 SER A O 1
ATOM 649 N N . GLY A 1 85 ? -9.957 8.766 -3.701 1.00 63.19 85 GLY A N 1
ATOM 650 C CA . GLY A 1 85 ? -10.722 8.651 -2.466 1.00 63.19 85 GLY A CA 1
ATOM 651 C C . GLY A 1 85 ? -12.197 8.462 -2.780 1.00 63.19 85 GLY A C 1
ATOM 652 O O . GLY A 1 85 ? -12.960 9.419 -2.868 1.00 63.19 85 GLY A O 1
ATOM 653 N N . SER A 1 86 ? -12.613 7.216 -2.959 1.00 58.19 86 SER A N 1
ATOM 654 C CA . SER A 1 86 ? -14.015 6.838 -2.808 1.00 58.19 86 SER A CA 1
ATOM 655 C C . SER A 1 86 ? -14.005 5.642 -1.884 1.00 58.19 86 SER A C 1
ATOM 657 O O . SER A 1 86 ? -13.467 4.607 -2.278 1.00 58.19 86 SER A O 1
ATOM 659 N N . SER A 1 87 ? -14.527 5.793 -0.663 1.00 63.91 87 SER A N 1
ATOM 660 C CA . SER A 1 87 ? -14.511 4.702 0.307 1.00 63.91 87 SER A CA 1
ATOM 661 C C . SER A 1 87 ? -15.232 3.497 -0.304 1.00 63.91 87 SER A C 1
ATOM 663 O O . SER A 1 87 ? -16.450 3.516 -0.497 1.00 63.91 87 SER A O 1
ATOM 665 N N . GLN A 1 88 ? -14.469 2.486 -0.719 1.00 64.38 88 GLN A N 1
ATOM 666 C CA . GLN A 1 88 ? -14.992 1.334 -1.440 1.00 64.38 88 GLN A CA 1
ATOM 667 C C . GLN A 1 88 ? -15.158 0.188 -0.459 1.00 64.38 88 GLN A C 1
ATOM 669 O O . GLN A 1 88 ? -14.206 -0.269 0.179 1.00 64.38 88 GLN A O 1
ATOM 674 N N . ARG A 1 89 ? -16.391 -0.304 -0.353 1.00 66.69 89 ARG A N 1
ATOM 675 C CA . ARG A 1 89 ? -16.707 -1.472 0.459 1.00 66.69 89 ARG A CA 1
ATOM 676 C C . ARG A 1 89 ? -16.592 -2.736 -0.382 1.00 66.69 89 ARG A C 1
ATOM 678 O O . ARG A 1 89 ? -17.294 -2.885 -1.376 1.00 66.69 89 ARG A O 1
ATOM 685 N N . TYR A 1 90 ? -15.764 -3.677 0.057 1.00 63.16 90 TYR A N 1
ATOM 686 C CA . TYR A 1 90 ? -15.647 -5.001 -0.550 1.00 63.16 90 TYR A CA 1
ATOM 687 C C . TYR A 1 90 ? -15.911 -6.076 0.505 1.00 63.16 90 TYR A C 1
ATOM 689 O O . TYR A 1 90 ? -15.041 -6.430 1.306 1.00 63.16 90 TYR A O 1
ATOM 697 N N . GLY A 1 91 ? -17.151 -6.564 0.555 1.00 70.88 91 GLY A N 1
ATOM 698 C CA . GLY A 1 91 ? -17.610 -7.480 1.599 1.00 70.88 91 GLY A CA 1
ATOM 699 C C . GLY A 1 91 ? -17.456 -6.872 3.000 1.00 70.88 91 GLY A C 1
ATOM 700 O O . GLY A 1 91 ? -18.157 -5.921 3.362 1.00 70.88 91 GLY A O 1
ATOM 701 N N . ARG A 1 92 ? -16.524 -7.427 3.784 1.00 71.62 92 ARG A N 1
ATOM 702 C CA . ARG A 1 92 ? -16.195 -6.981 5.150 1.00 71.62 92 ARG A CA 1
ATOM 703 C C . ARG A 1 92 ? -15.063 -5.955 5.227 1.00 71.62 92 ARG A C 1
ATOM 705 O O . ARG A 1 92 ? -14.601 -5.677 6.324 1.00 71.62 92 ARG A O 1
ATOM 712 N N . TYR A 1 93 ? -14.582 -5.441 4.101 1.00 71.62 93 TYR A N 1
ATOM 713 C CA . TYR A 1 93 ? -13.478 -4.484 4.047 1.00 71.62 93 TYR A CA 1
ATOM 714 C C . TYR A 1 93 ? -13.971 -3.116 3.596 1.00 71.62 93 TYR A C 1
ATOM 716 O O . TYR A 1 93 ? -14.789 -3.040 2.678 1.00 71.62 93 TYR A O 1
ATOM 724 N N . GLN A 1 94 ? -13.458 -2.059 4.216 1.00 72.94 94 GLN A N 1
ATOM 725 C CA . GLN A 1 94 ? -13.641 -0.677 3.789 1.00 72.94 94 GLN A CA 1
ATOM 726 C C . GLN A 1 94 ? -12.269 -0.101 3.441 1.00 72.94 94 GLN A C 1
ATOM 728 O O . GLN A 1 94 ? -11.387 -0.056 4.298 1.00 72.94 94 GLN A O 1
ATOM 733 N N . PHE A 1 95 ? -12.083 0.252 2.170 1.00 70.31 95 PHE A N 1
ATOM 734 C CA . PHE A 1 95 ? -10.873 0.887 1.652 1.00 70.31 95 PHE A CA 1
ATOM 735 C C . PHE A 1 95 ? -11.109 2.385 1.575 1.00 70.31 95 PHE A C 1
ATOM 737 O O . PHE A 1 95 ? -12.021 2.791 0.861 1.00 70.31 95 PHE A O 1
ATOM 744 N N . ASP A 1 96 ? -10.303 3.183 2.266 1.00 69.00 96 ASP A N 1
ATOM 745 C CA . ASP A 1 96 ? -10.505 4.635 2.304 1.00 69.00 96 ASP A CA 1
ATOM 746 C C . ASP A 1 96 ? -9.743 5.354 1.187 1.00 69.00 96 ASP A C 1
ATOM 748 O O . ASP A 1 96 ? -10.322 6.204 0.507 1.00 69.00 96 ASP A O 1
ATOM 752 N N . HIS A 1 97 ? -8.506 4.935 0.913 1.00 75.88 97 HIS A N 1
ATOM 753 C CA . HIS A 1 97 ? -7.679 5.479 -0.163 1.00 75.88 97 HIS A CA 1
ATOM 754 C C . HIS A 1 97 ? -7.124 4.377 -1.065 1.00 75.88 97 HIS A C 1
ATOM 756 O O . HIS A 1 97 ? -6.809 3.263 -0.628 1.00 75.88 97 HIS A O 1
ATOM 762 N N . GLN A 1 98 ? -7.010 4.706 -2.350 1.00 84.75 98 GLN A N 1
ATOM 763 C CA . GLN A 1 98 ? -6.339 3.886 -3.349 1.00 84.75 98 GLN A CA 1
ATOM 764 C C . GLN A 1 98 ? -5.230 4.700 -4.005 1.00 84.75 98 GLN A C 1
ATOM 766 O O . GLN A 1 98 ? -5.475 5.794 -4.517 1.00 84.75 98 GLN A O 1
ATOM 771 N N . PHE A 1 99 ? -4.030 4.137 -4.012 1.00 86.31 99 PHE A N 1
ATOM 772 C CA . PHE A 1 99 ? -2.847 4.700 -4.638 1.00 86.31 99 PHE A CA 1
ATOM 773 C C . PHE A 1 99 ? -2.593 3.958 -5.933 1.00 86.31 99 PHE A C 1
ATOM 775 O O . PHE A 1 99 ? -2.403 2.743 -5.937 1.00 86.31 99 PHE A O 1
ATOM 782 N N . HIS A 1 100 ? -2.606 4.682 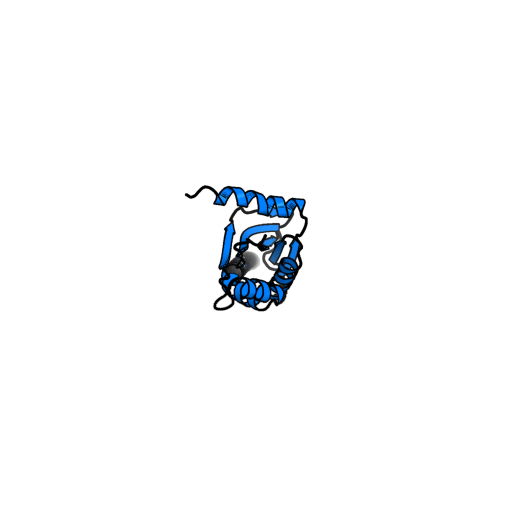-7.038 1.00 86.62 100 HIS A N 1
ATOM 783 C CA . HIS A 1 100 ? -2.405 4.119 -8.361 1.00 86.62 100 HIS A CA 1
ATOM 784 C C . HIS A 1 100 ? -1.021 4.520 -8.816 1.00 86.62 100 HIS A C 1
ATOM 786 O O . HIS A 1 100 ? -0.812 5.690 -9.114 1.00 86.62 100 HIS A O 1
ATOM 792 N N . TYR A 1 101 ? -0.107 3.559 -8.819 1.00 85.56 101 TYR A N 1
ATOM 793 C CA . TYR A 1 101 ? 1.252 3.733 -9.298 1.00 85.56 101 TYR A CA 1
ATOM 794 C C . TYR A 1 101 ? 1.309 3.412 -10.775 1.00 85.56 101 TYR A C 1
ATOM 796 O O . TYR A 1 101 ? 0.965 2.304 -11.194 1.00 85.56 101 TYR A O 1
ATOM 804 N N . ASP A 1 102 ? 1.803 4.370 -11.539 1.00 83.94 102 ASP A N 1
ATOM 805 C CA . ASP A 1 102 ? 2.075 4.241 -12.953 1.00 83.94 102 ASP A CA 1
ATOM 806 C C . ASP A 1 102 ? 3.499 4.711 -13.249 1.00 83.94 102 ASP A C 1
ATOM 808 O O . ASP A 1 102 ? 4.063 5.587 -12.588 1.00 83.94 102 ASP A O 1
ATOM 812 N N . TRP A 1 103 ? 4.116 4.074 -14.236 1.00 82.81 103 TRP A N 1
ATOM 813 C CA . TRP A 1 103 ? 5.444 4.442 -14.699 1.00 82.81 103 TRP A CA 1
ATOM 814 C C . TRP A 1 103 ? 5.476 4.454 -16.214 1.00 82.81 103 TRP A C 1
ATOM 816 O O . TRP A 1 103 ? 4.766 3.695 -16.882 1.00 82.81 103 TRP A O 1
ATOM 826 N N . GLN A 1 104 ? 6.297 5.348 -16.743 1.00 78.00 104 GLN A N 1
ATOM 827 C CA . GLN A 1 104 ? 6.523 5.487 -18.168 1.00 78.00 104 GLN A CA 1
ATOM 828 C C . GLN A 1 104 ? 7.927 4.992 -18.501 1.00 78.00 104 GLN A C 1
ATOM 830 O O . GLN A 1 104 ? 8.903 5.395 -17.859 1.00 78.00 104 GLN A O 1
ATOM 835 N N . LEU A 1 105 ? 8.001 4.100 -19.485 1.00 70.94 105 LEU A N 1
ATOM 836 C CA . LEU A 1 105 ? 9.255 3.633 -20.061 1.00 70.94 105 LEU A CA 1
ATOM 837 C C . LEU A 1 105 ? 9.782 4.665 -21.066 1.00 70.94 105 LEU A C 1
ATOM 839 O O . LEU A 1 105 ? 9.070 5.575 -21.495 1.00 70.94 105 LEU A O 1
ATOM 843 N N . ALA A 1 106 ? 11.057 4.547 -21.430 1.00 65.94 106 ALA A N 1
ATOM 844 C CA . ALA A 1 106 ? 11.735 5.545 -22.257 1.00 65.94 106 ALA A CA 1
ATOM 845 C C . ALA A 1 106 ? 11.252 5.584 -23.720 1.00 65.94 106 ALA A C 1
ATOM 847 O O . ALA A 1 106 ? 11.455 6.586 -24.400 1.00 65.94 106 ALA A O 1
ATOM 848 N N . ASP A 1 107 ? 10.558 4.546 -24.190 1.00 64.88 107 ASP A N 1
ATOM 849 C CA . ASP A 1 107 ? 9.837 4.539 -25.470 1.00 64.88 107 ASP A CA 1
ATOM 850 C C . ASP A 1 107 ? 8.513 5.335 -25.423 1.00 64.88 107 ASP A C 1
ATOM 852 O O . ASP A 1 107 ? 7.804 5.449 -26.424 1.00 64.88 107 ASP A O 1
ATOM 856 N N . GLY A 1 108 ? 8.170 5.896 -24.259 1.00 65.62 108 GLY A N 1
ATOM 857 C CA . GLY A 1 108 ? 6.929 6.617 -24.008 1.00 65.62 108 GLY A CA 1
ATOM 858 C C . GLY A 1 108 ? 5.747 5.708 -23.671 1.00 65.62 108 GLY A C 1
ATOM 859 O O . GLY A 1 108 ? 4.670 6.234 -23.365 1.00 65.62 108 GLY A O 1
ATOM 860 N N . SER A 1 109 ? 5.923 4.382 -23.682 1.00 67.50 109 SER A N 1
ATOM 861 C CA . SER A 1 109 ? 4.883 3.436 -23.290 1.00 67.50 109 SER A CA 1
ATOM 862 C C . SER A 1 109 ? 4.579 3.571 -21.799 1.00 67.50 109 SER A C 1
ATOM 864 O O . SER A 1 109 ? 5.456 3.757 -20.948 1.00 67.50 109 SER A O 1
ATOM 866 N N . ARG A 1 110 ? 3.285 3.547 -21.479 1.00 69.06 110 ARG A N 1
ATOM 867 C CA . ARG A 1 110 ? 2.795 3.689 -20.111 1.00 69.06 110 ARG A CA 1
ATOM 868 C C . ARG A 1 110 ? 2.474 2.302 -19.577 1.00 69.06 110 ARG A C 1
ATOM 870 O O . ARG A 1 110 ? 1.700 1.575 -20.197 1.00 69.06 110 ARG A O 1
ATOM 877 N N . SER A 1 111 ? 3.059 1.950 -18.439 1.00 71.94 111 SER A N 1
ATOM 878 C CA . SER A 1 111 ? 2.728 0.707 -17.753 1.00 71.94 111 SER A CA 1
ATOM 879 C C . SER A 1 111 ? 1.263 0.703 -17.318 1.00 71.94 111 SER A C 1
ATOM 881 O O . SER A 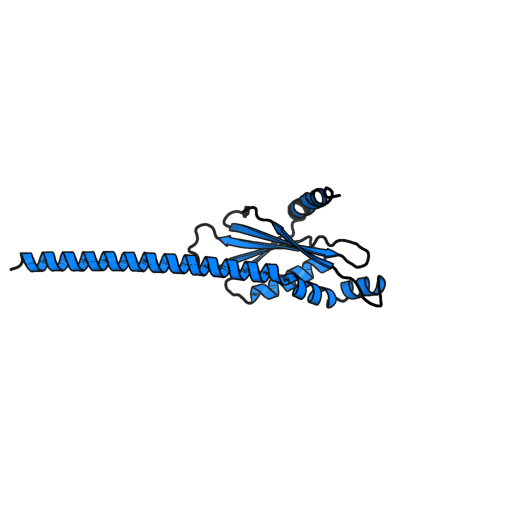1 111 ? 0.710 1.733 -16.929 1.00 71.94 111 SER A O 1
ATOM 883 N N . GLU A 1 112 ? 0.654 -0.482 -17.328 1.00 70.50 112 GLU A N 1
ATOM 884 C CA . GLU A 1 112 ? -0.666 -0.728 -16.735 1.00 70.50 112 GLU A CA 1
ATOM 885 C C . GLU A 1 112 ? -0.668 -0.521 -15.207 1.00 70.50 112 GLU A C 1
ATOM 887 O O . GLU A 1 112 ? -1.732 -0.359 -14.611 1.00 70.50 112 GLU A O 1
ATOM 892 N N . GLY A 1 113 ? 0.519 -0.468 -14.590 1.00 81.19 113 GLY A N 1
ATOM 893 C CA . GLY A 1 113 ? 0.727 -0.014 -13.220 1.00 81.19 113 GLY A CA 1
ATOM 894 C C . GLY A 1 113 ? 0.314 -1.012 -12.136 1.00 81.19 113 GLY A C 1
ATOM 895 O O . GLY A 1 113 ? -0.036 -2.167 -12.392 1.00 81.19 113 GLY A O 1
ATOM 896 N N . ILE A 1 114 ? 0.357 -0.545 -10.888 1.00 84.19 114 ILE A N 1
ATOM 897 C CA . ILE A 1 114 ? -0.147 -1.267 -9.715 1.00 84.19 114 ILE A CA 1
ATOM 898 C C . ILE A 1 114 ? -1.003 -0.334 -8.866 1.00 84.19 114 ILE A C 1
ATOM 900 O O . ILE A 1 114 ? -0.619 0.788 -8.552 1.00 84.19 114 ILE A O 1
ATOM 904 N N . THR A 1 115 ? -2.180 -0.803 -8.469 1.00 86.69 115 THR A N 1
ATOM 905 C CA . THR A 1 115 ? -3.026 -0.104 -7.503 1.00 86.69 115 THR A CA 1
ATOM 906 C C . THR A 1 115 ? -2.865 -0.739 -6.130 1.00 86.69 115 THR A C 1
ATOM 908 O O . THR A 1 115 ? -3.051 -1.946 -5.968 1.00 86.69 115 THR A O 1
ATOM 911 N N . ILE A 1 116 ? -2.542 0.079 -5.136 1.00 85.50 116 ILE A N 1
ATOM 912 C CA . ILE A 1 116 ? -2.387 -0.306 -3.738 1.00 85.50 116 ILE A CA 1
ATOM 913 C C . ILE A 1 116 ? -3.525 0.337 -2.954 1.00 85.50 116 ILE A C 1
ATOM 915 O O . ILE A 1 116 ? -3.681 1.554 -2.961 1.00 85.50 116 ILE A O 1
ATOM 919 N N . ALA A 1 117 ? -4.326 -0.468 -2.266 1.00 84.75 117 ALA A N 1
ATOM 920 C CA . ALA A 1 117 ? -5.396 0.025 -1.406 1.00 84.75 117 ALA A CA 1
ATOM 921 C C . ALA A 1 117 ? -5.255 -0.554 0.001 1.00 84.75 117 ALA A C 1
ATOM 923 O O . ALA A 1 117 ? -5.036 -1.758 0.161 1.00 84.75 117 ALA A O 1
ATOM 924 N N . ILE A 1 118 ? -5.416 0.288 1.019 1.00 82.00 118 ILE A N 1
ATOM 925 C CA . ILE A 1 118 ? -5.353 -0.125 2.423 1.00 82.00 118 ILE A CA 1
ATOM 926 C C . ILE A 1 118 ? -6.781 -0.174 2.977 1.00 82.00 118 ILE A C 1
ATOM 928 O O . ILE A 1 118 ? -7.539 0.784 2.849 1.00 82.00 118 ILE A O 1
ATOM 932 N N . ALA A 1 119 ? -7.163 -1.306 3.570 1.00 77.06 119 ALA A N 1
ATOM 933 C CA . ALA A 1 119 ? -8.498 -1.549 4.107 1.00 77.06 119 ALA A CA 1
ATOM 934 C C . ALA A 1 119 ? -8.511 -1.809 5.607 1.00 77.06 119 ALA A C 1
ATOM 936 O O . ALA A 1 119 ? -7.684 -2.563 6.136 1.00 77.06 119 ALA A O 1
ATOM 937 N N . ALA A 1 120 ? -9.560 -1.283 6.240 1.00 70.69 120 ALA A N 1
ATOM 938 C CA . ALA A 1 120 ? -10.027 -1.663 7.565 1.00 70.69 120 ALA A CA 1
ATOM 939 C C . ALA A 1 120 ? -11.087 -2.760 7.470 1.00 70.69 120 ALA A C 1
ATOM 941 O O . ALA A 1 120 ? -11.870 -2.828 6.518 1.00 70.69 120 ALA A O 1
ATOM 942 N N . LEU A 1 121 ? -11.121 -3.628 8.478 1.00 70.44 121 LEU A N 1
ATOM 943 C CA . LEU A 1 121 ? -12.134 -4.667 8.595 1.00 70.44 121 LEU A CA 1
ATOM 944 C C . LEU A 1 121 ?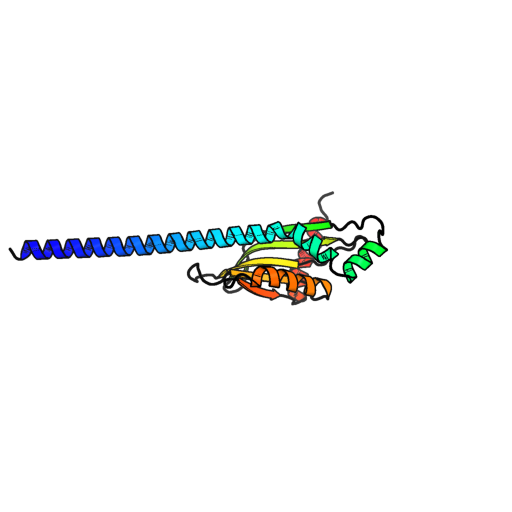 -13.364 -4.101 9.318 1.00 70.44 121 LEU A C 1
ATOM 946 O O . LEU A 1 121 ? -13.276 -3.557 10.417 1.00 70.44 121 LEU A O 1
ATOM 950 N N . ILE A 1 122 ? -14.519 -4.189 8.668 1.00 63.62 122 ILE A N 1
ATOM 951 C CA . ILE A 1 122 ? -15.778 -3.609 9.129 1.00 63.62 122 ILE A CA 1
ATOM 952 C C . ILE A 1 122 ? -16.310 -4.454 10.293 1.00 63.62 122 ILE A C 1
ATOM 954 O O . ILE A 1 122 ? -16.446 -5.669 10.170 1.00 63.62 122 ILE A O 1
ATOM 958 N N . HIS A 1 123 ? -16.664 -3.791 11.398 1.00 59.16 123 HIS A N 1
ATOM 959 C CA . HIS A 1 123 ? -17.244 -4.369 12.622 1.00 59.16 123 HIS A CA 1
ATOM 960 C C . HIS A 1 123 ? -16.308 -5.206 13.515 1.00 59.16 123 HIS A C 1
ATOM 962 O O . HIS A 1 123 ? -16.754 -5.641 14.577 1.00 59.16 123 HIS A O 1
ATOM 968 N N . GLU A 1 124 ? -15.030 -5.386 13.169 1.00 58.19 124 GLU A N 1
ATOM 969 C CA . GLU A 1 124 ? -14.050 -5.931 14.117 1.00 58.19 124 GLU A CA 1
ATOM 970 C C . GLU A 1 124 ? -13.502 -4.830 15.031 1.00 58.19 124 GLU A C 1
ATOM 972 O O . GLU A 1 124 ? -13.441 -3.650 14.676 1.00 58.19 124 GLU A O 1
ATOM 977 N N . VAL A 1 125 ? -13.141 -5.219 16.256 1.00 54.69 125 VAL A N 1
ATOM 978 C CA . VAL A 1 125 ? -12.492 -4.309 17.198 1.00 54.69 125 VAL A CA 1
ATOM 979 C C . VAL A 1 125 ? -11.191 -3.824 16.545 1.00 54.69 125 VAL A C 1
ATOM 981 O O . VAL A 1 125 ? -10.401 -4.663 16.112 1.00 54.69 125 VAL A O 1
ATOM 984 N N . PRO A 1 126 ? -10.948 -2.503 16.475 1.00 52.00 126 PRO A N 1
ATOM 985 C CA . PRO A 1 126 ? -9.705 -1.945 15.949 1.00 52.00 126 PRO A CA 1
ATOM 986 C C . PRO A 1 126 ? -8.521 -2.585 16.679 1.00 52.00 126 PRO A C 1
ATOM 988 O O . PRO A 1 126 ? -8.369 -2.389 17.888 1.00 52.00 126 PRO A O 1
ATOM 991 N N . GLY A 1 127 ? -7.719 -3.392 15.982 1.00 52.16 127 GLY A N 1
ATOM 992 C CA . GLY A 1 127 ? -6.547 -3.985 16.621 1.00 52.16 127 GLY A CA 1
ATOM 993 C C . GLY A 1 127 ? -5.877 -5.176 15.955 1.00 52.16 127 GLY A C 1
ATOM 994 O O . GLY A 1 127 ? -4.720 -5.410 16.288 1.00 52.16 127 GLY A O 1
ATOM 995 N N . GLU A 1 128 ? -6.512 -5.929 15.050 1.00 56.50 128 GLU A N 1
ATOM 996 C CA . GLU A 1 128 ? -5.882 -7.200 14.655 1.00 56.50 128 GLU A CA 1
ATOM 997 C C . GLU A 1 128 ? -5.219 -7.219 13.282 1.00 56.50 128 GLU A C 1
ATOM 999 O O . GLU A 1 128 ? -4.055 -7.632 13.232 1.00 56.50 128 GLU A O 1
ATOM 1004 N N . LYS A 1 129 ? -5.863 -6.795 12.183 1.00 69.06 129 LYS A N 1
ATOM 1005 C CA . LYS A 1 129 ? -5.247 -6.921 10.846 1.00 69.06 129 LYS A CA 1
ATOM 1006 C C . LYS A 1 129 ? -5.694 -5.835 9.859 1.00 69.06 129 LYS A C 1
ATOM 1008 O O . LYS A 1 129 ? -6.872 -5.754 9.523 1.00 69.06 129 LYS A O 1
ATOM 1013 N N . HIS A 1 130 ? -4.745 -5.056 9.346 1.00 79.38 130 HIS A N 1
ATOM 1014 C CA . HIS A 1 130 ? -4.912 -4.246 8.139 1.00 79.38 130 HIS A CA 1
ATOM 1015 C C . HIS A 1 130 ? -4.889 -5.157 6.913 1.00 79.38 130 HIS A C 1
ATOM 1017 O O . HIS A 1 130 ? -4.173 -6.161 6.894 1.00 79.38 130 HIS A O 1
ATOM 1023 N N . VAL A 1 131 ? -5.639 -4.808 5.871 1.00 83.81 131 VAL A N 1
ATOM 1024 C CA . VAL A 1 131 ? -5.554 -5.512 4.588 1.00 83.81 131 VAL A CA 1
ATOM 1025 C C . VAL A 1 131 ? -4.971 -4.587 3.538 1.00 83.81 131 VAL A C 1
ATOM 1027 O O . VAL A 1 131 ? -5.523 -3.526 3.284 1.00 83.81 131 VAL A O 1
ATOM 1030 N N . VAL A 1 132 ? -3.881 -5.006 2.904 1.00 87.25 132 VAL A N 1
ATOM 1031 C CA . VAL A 1 132 ? -3.327 -4.336 1.725 1.00 87.25 132 VAL A CA 1
ATOM 1032 C C . VAL A 1 132 ? -3.769 -5.115 0.498 1.00 87.25 132 VAL A C 1
ATOM 1034 O O . VAL A 1 132 ? -3.442 -6.293 0.343 1.00 87.25 132 VAL A O 1
ATOM 1037 N N . ARG A 1 133 ? -4.543 -4.470 -0.369 1.00 88.81 133 ARG A N 1
ATOM 1038 C CA . ARG A 1 133 ? -4.973 -5.015 -1.654 1.00 88.81 133 ARG A CA 1
ATOM 1039 C C . ARG A 1 133 ? -4.059 -4.481 -2.748 1.00 88.81 133 ARG A C 1
ATOM 1041 O O . ARG A 1 133 ? -3.947 -3.271 -2.911 1.00 88.81 133 ARG A O 1
ATOM 1048 N N . LEU A 1 134 ? -3.440 -5.395 -3.483 1.00 89.75 134 LEU A N 1
ATOM 1049 C CA . LEU A 1 134 ? -2.607 -5.121 -4.646 1.00 89.75 134 LEU A CA 1
ATOM 1050 C C . LEU A 1 134 ? -3.380 -5.544 -5.893 1.00 89.75 134 LEU A C 1
ATOM 1052 O O . LEU A 1 134 ? -3.567 -6.740 -6.117 1.00 89.75 134 LEU A O 1
ATOM 1056 N N . THR A 1 135 ? -3.834 -4.577 -6.684 1.00 88.25 135 THR A N 1
ATOM 1057 C CA . THR A 1 135 ? -4.542 -4.810 -7.948 1.00 88.25 135 THR A CA 1
ATOM 1058 C C . THR A 1 135 ? -3.612 -4.490 -9.114 1.00 88.25 135 THR A C 1
ATOM 1060 O O . THR A 1 135 ? -3.087 -3.381 -9.191 1.00 88.25 135 THR A O 1
ATOM 1063 N N . TYR A 1 136 ? -3.388 -5.447 -10.012 1.00 86.69 136 TYR A N 1
ATOM 1064 C CA . TYR A 1 136 ? -2.497 -5.284 -11.166 1.00 86.69 136 TYR A CA 1
ATOM 1065 C C . TYR A 1 136 ? -2.835 -6.287 -12.269 1.00 86.69 136 TYR A C 1
ATOM 1067 O O . TYR A 1 136 ? -3.411 -7.347 -12.008 1.00 86.69 136 TYR A O 1
ATOM 1075 N N . VAL A 1 137 ? -2.468 -5.961 -13.509 1.00 85.00 137 VAL A N 1
ATOM 1076 C CA . VAL A 1 137 ? -2.557 -6.911 -14.625 1.00 85.00 137 VAL A CA 1
ATOM 1077 C C . VAL A 1 137 ? -1.381 -7.886 -14.526 1.00 85.00 137 VAL A C 1
ATOM 1079 O O . VAL A 1 137 ? -0.239 -7.430 -14.403 1.00 85.00 137 VAL A O 1
ATOM 1082 N N . PRO A 1 138 ? -1.619 -9.211 -14.554 1.00 83.31 138 PRO A N 1
ATOM 1083 C CA . PRO A 1 138 ? -0.561 -10.196 -14.380 1.00 83.31 138 PRO A CA 1
ATOM 1084 C C . PRO A 1 138 ? 0.319 -10.283 -15.635 1.00 83.31 138 PRO A C 1
ATOM 1086 O O . PRO A 1 138 ? 0.054 -11.056 -16.550 1.00 83.31 138 PRO A O 1
ATOM 1089 N N . ASN A 1 139 ? 1.390 -9.495 -15.650 1.00 84.69 139 ASN A N 1
ATOM 1090 C CA . ASN A 1 139 ? 2.552 -9.661 -16.523 1.00 84.69 139 ASN A CA 1
ATOM 1091 C C . ASN A 1 139 ? 3.817 -9.830 -15.658 1.00 84.69 139 ASN A C 1
ATOM 1093 O O . ASN A 1 139 ? 3.743 -9.714 -14.430 1.00 84.69 139 ASN A O 1
ATOM 1097 N N . GLU A 1 140 ? 4.957 -10.160 -16.269 1.00 84.31 140 GLU A N 1
ATOM 1098 C CA . GLU A 1 140 ? 6.200 -10.461 -15.542 1.00 84.31 140 GLU A CA 1
ATOM 1099 C C . GLU A 1 140 ? 6.626 -9.300 -14.630 1.00 84.31 140 GLU A C 1
ATOM 1101 O O . GLU A 1 140 ? 6.776 -9.490 -13.420 1.00 84.31 140 GLU A O 1
ATOM 1106 N N . LEU A 1 141 ? 6.683 -8.086 -15.186 1.00 83.62 141 LEU A N 1
ATOM 1107 C CA . LEU A 1 141 ? 7.080 -6.873 -14.475 1.00 83.62 141 LEU A CA 1
ATOM 1108 C C . LEU A 1 141 ? 6.124 -6.538 -13.321 1.00 83.62 141 LEU A C 1
ATOM 1110 O O . LEU A 1 141 ? 6.545 -6.409 -12.174 1.00 83.62 141 LEU A O 1
ATOM 1114 N N . ASN A 1 142 ? 4.822 -6.448 -13.587 1.00 84.88 142 ASN A N 1
ATOM 1115 C CA . ASN A 1 142 ? 3.819 -6.120 -12.574 1.00 84.88 142 ASN A CA 1
ATOM 1116 C C . ASN A 1 142 ? 3.755 -7.182 -11.469 1.00 84.88 142 ASN A C 1
ATOM 1118 O O . ASN A 1 142 ? 3.541 -6.848 -10.306 1.00 84.88 142 ASN A O 1
ATOM 1122 N N . SER A 1 143 ? 3.977 -8.457 -11.803 1.00 88.00 143 SER A N 1
ATOM 1123 C CA . SER A 1 143 ? 4.026 -9.542 -10.817 1.00 88.00 143 SER A CA 1
ATOM 1124 C C . SER A 1 143 ? 5.290 -9.489 -9.957 1.00 88.00 143 SER A C 1
ATOM 1126 O O . SER A 1 143 ? 5.251 -9.849 -8.779 1.00 88.00 143 SER A O 1
ATOM 1128 N N . GLU A 1 144 ? 6.422 -9.055 -10.511 1.00 89.19 144 GLU A N 1
ATOM 1129 C CA . GLU A 1 144 ? 7.642 -8.782 -9.749 1.00 89.19 144 GLU A CA 1
ATOM 1130 C C . GLU A 1 144 ? 7.458 -7.592 -8.805 1.00 89.19 144 GLU A C 1
ATOM 1132 O O . GLU A 1 144 ? 7.659 -7.739 -7.597 1.00 89.19 144 GLU A O 1
ATOM 1137 N N . ILE A 1 145 ? 6.950 -6.468 -9.313 1.00 88.94 145 ILE A N 1
ATOM 1138 C CA . ILE A 1 145 ? 6.655 -5.284 -8.502 1.00 88.94 145 ILE A CA 1
ATOM 1139 C C . ILE A 1 145 ? 5.639 -5.605 -7.404 1.00 88.94 145 ILE A C 1
ATOM 1141 O O . ILE A 1 145 ? 5.861 -5.257 -6.246 1.00 88.94 145 ILE A O 1
ATOM 1145 N N . ALA A 1 146 ? 4.563 -6.332 -7.709 1.00 90.50 146 ALA A N 1
ATOM 1146 C CA . ALA A 1 146 ? 3.582 -6.733 -6.705 1.00 90.50 146 ALA A CA 1
ATOM 1147 C C . ALA A 1 146 ? 4.197 -7.608 -5.603 1.00 90.50 146 ALA A C 1
ATOM 1149 O O . ALA A 1 146 ? 3.862 -7.436 -4.430 1.00 90.50 146 ALA A O 1
ATOM 1150 N N . ARG A 1 147 ? 5.114 -8.525 -5.945 1.00 92.25 147 ARG A N 1
ATOM 1151 C CA . ARG A 1 147 ? 5.851 -9.327 -4.952 1.00 92.25 147 ARG A CA 1
ATOM 1152 C C . ARG A 1 147 ? 6.784 -8.466 -4.105 1.00 92.25 147 ARG A C 1
ATOM 1154 O O . ARG A 1 147 ? 6.853 -8.668 -2.894 1.00 92.25 147 ARG A O 1
ATOM 1161 N N . TRP A 1 148 ? 7.469 -7.501 -4.709 1.00 92.38 148 TRP A N 1
ATOM 1162 C CA . TRP A 1 148 ? 8.332 -6.568 -3.989 1.00 92.38 148 TRP A CA 1
ATOM 1163 C C . TRP A 1 148 ? 7.542 -5.681 -3.018 1.00 92.38 148 TRP A C 1
ATOM 1165 O O . TRP A 1 148 ? 7.887 -5.611 -1.837 1.00 92.38 148 TRP A O 1
ATOM 1175 N N . VAL A 1 149 ? 6.430 -5.085 -3.466 1.00 90.62 149 VAL A N 1
ATOM 1176 C CA . VAL A 1 149 ? 5.520 -4.311 -2.605 1.00 90.62 149 VAL A CA 1
ATOM 1177 C C . VAL A 1 149 ? 4.994 -5.191 -1.469 1.00 90.62 149 VAL A C 1
ATOM 1179 O O . VAL A 1 149 ? 5.025 -4.791 -0.305 1.00 90.62 149 VAL A O 1
ATOM 1182 N N . ALA A 1 150 ? 4.572 -6.421 -1.775 1.00 91.19 150 ALA A N 1
ATOM 1183 C CA . ALA A 1 150 ? 4.138 -7.378 -0.763 1.00 91.19 150 ALA A CA 1
ATOM 1184 C C . ALA A 1 150 ? 5.235 -7.639 0.289 1.00 91.19 150 ALA A C 1
ATOM 1186 O O . ALA A 1 150 ? 4.948 -7.632 1.484 1.00 91.19 150 ALA A O 1
ATOM 1187 N N . ALA A 1 151 ? 6.496 -7.792 -0.121 1.00 91.19 151 ALA A N 1
ATOM 1188 C CA . ALA A 1 151 ? 7.617 -8.015 0.792 1.00 91.19 151 ALA A CA 1
ATOM 1189 C C . ALA A 1 151 ? 7.920 -6.815 1.716 1.00 91.19 151 ALA A C 1
ATOM 1191 O O . ALA A 1 151 ? 8.419 -7.001 2.830 1.00 91.19 151 ALA A O 1
ATOM 1192 N N . ILE A 1 152 ? 7.616 -5.583 1.288 1.00 89.50 152 ILE A N 1
ATOM 1193 C CA . ILE A 1 152 ? 7.732 -4.386 2.140 1.00 89.50 152 ILE A CA 1
ATOM 1194 C C . ILE A 1 152 ? 6.729 -4.467 3.293 1.00 89.50 152 ILE A C 1
ATOM 1196 O O . ILE A 1 152 ? 7.097 -4.281 4.456 1.00 89.50 152 ILE A O 1
ATOM 1200 N N . PHE A 1 153 ? 5.474 -4.786 2.976 1.00 86.38 153 PHE A N 1
ATOM 1201 C CA . PHE A 1 153 ? 4.388 -4.807 3.954 1.00 86.38 153 PHE A CA 1
ATOM 1202 C C . PHE A 1 153 ? 4.344 -6.088 4.795 1.00 86.38 153 PHE A C 1
ATOM 1204 O O . PHE A 1 153 ? 3.893 -6.049 5.939 1.00 86.38 153 PHE A O 1
ATOM 1211 N N . SER A 1 154 ? 4.876 -7.209 4.299 1.00 84.38 154 SER A N 1
ATOM 1212 C CA . SER A 1 154 ? 4.878 -8.491 5.018 1.00 84.38 154 SER A CA 1
ATOM 1213 C C . SER A 1 154 ? 5.737 -8.486 6.286 1.00 84.38 154 SER A C 1
ATOM 1215 O O . SER A 1 154 ? 5.613 -9.383 7.118 1.00 84.38 154 SER A O 1
ATOM 1217 N N . ARG A 1 155 ? 6.603 -7.478 6.466 1.00 81.31 155 ARG A N 1
ATOM 1218 C CA . ARG A 1 155 ? 7.364 -7.269 7.710 1.00 81.31 155 ARG A CA 1
ATOM 1219 C C . ARG A 1 155 ? 6.455 -6.945 8.896 1.00 81.31 155 ARG A C 1
ATOM 1221 O O . ARG A 1 155 ? 6.829 -7.187 10.041 1.00 81.31 155 ARG A O 1
ATOM 1228 N N . ASN A 1 156 ? 5.264 -6.409 8.636 1.00 79.75 156 ASN A N 1
ATOM 1229 C CA . ASN A 1 156 ? 4.285 -6.116 9.665 1.00 79.75 156 ASN A CA 1
ATOM 1230 C C . ASN A 1 156 ? 3.306 -7.292 9.808 1.00 79.75 156 ASN A C 1
ATOM 1232 O O . ASN A 1 156 ? 2.453 -7.523 8.955 1.00 79.75 156 ASN A O 1
ATOM 1236 N N . LYS A 1 157 ? 3.394 -8.009 10.936 1.00 76.69 157 LYS A N 1
ATOM 1237 C CA . LYS A 1 157 ? 2.528 -9.159 11.271 1.00 76.69 157 LYS A CA 1
ATOM 1238 C C . LYS A 1 157 ? 1.028 -8.831 11.325 1.00 76.69 157 LYS A C 1
ATOM 1240 O O . LYS A 1 157 ? 0.201 -9.740 11.326 1.00 76.69 157 LYS A O 1
ATOM 1245 N N . HIS A 1 158 ? 0.687 -7.547 11.394 1.00 77.31 158 HIS A N 1
ATOM 1246 C CA . HIS A 1 158 ? -0.682 -7.049 11.394 1.00 77.31 158 HIS A CA 1
ATOM 1247 C C . HIS A 1 158 ? -1.176 -6.686 9.993 1.00 77.31 158 HIS A C 1
ATOM 1249 O O . HIS A 1 158 ? -2.258 -6.125 9.874 1.00 77.31 158 HIS A O 1
ATOM 1255 N N . ILE A 1 159 ? -0.422 -6.980 8.930 1.00 82.19 159 ILE A N 1
ATOM 1256 C CA . ILE A 1 159 ? -0.853 -6.739 7.555 1.00 82.19 159 ILE A CA 1
ATOM 1257 C C . ILE A 1 159 ? -1.129 -8.071 6.862 1.00 82.19 159 ILE A C 1
ATOM 1259 O O . ILE A 1 159 ? -0.284 -8.961 6.802 1.00 82.19 159 ILE A O 1
ATOM 1263 N N . GLN A 1 160 ? -2.323 -8.191 6.291 1.00 85.56 160 GLN A N 1
ATOM 1264 C CA . GLN A 1 160 ? -2.664 -9.236 5.340 1.00 85.56 160 GLN A CA 1
ATOM 1265 C C . GLN A 1 160 ? -2.603 -8.664 3.925 1.00 85.56 160 GLN A C 1
ATOM 1267 O O . GLN A 1 160 ? -3.297 -7.701 3.612 1.00 85.56 160 GLN A O 1
ATOM 1272 N N . ILE A 1 161 ? -1.820 -9.287 3.052 1.00 87.88 161 ILE A N 1
ATOM 1273 C CA . ILE A 1 161 ? -1.703 -8.869 1.653 1.00 87.88 161 ILE A CA 1
ATOM 1274 C C . ILE A 1 161 ? -2.648 -9.714 0.797 1.00 87.88 161 ILE A C 1
ATOM 1276 O O . ILE A 1 161 ? -2.744 -10.930 0.977 1.00 87.88 161 ILE A O 1
ATOM 1280 N N . ARG A 1 162 ? -3.372 -9.072 -0.120 1.00 87.38 162 ARG A N 1
ATOM 1281 C CA . ARG A 1 162 ? -4.264 -9.719 -1.087 1.00 87.38 162 ARG A CA 1
ATOM 1282 C C . ARG A 1 162 ? -3.924 -9.258 -2.494 1.00 87.38 162 ARG A C 1
ATOM 1284 O O . ARG A 1 162 ? -4.016 -8.070 -2.783 1.00 87.38 162 ARG A O 1
ATOM 1291 N N . HIS A 1 163 ? -3.591 -10.205 -3.360 1.00 88.00 163 HIS A N 1
ATOM 1292 C CA . HIS A 1 163 ? -3.375 -9.956 -4.781 1.00 88.00 163 HIS A CA 1
ATOM 1293 C C . HIS A 1 163 ? -4.704 -10.096 -5.528 1.00 88.00 163 HIS A C 1
ATOM 1295 O O . HIS A 1 163 ? -5.446 -11.051 -5.296 1.00 88.00 163 HIS A O 1
ATOM 1301 N N . VAL A 1 164 ? -5.007 -9.141 -6.403 1.00 85.50 164 VAL A N 1
ATOM 1302 C CA . VAL A 1 164 ? -6.191 -9.135 -7.264 1.00 85.50 164 VAL A CA 1
ATOM 1303 C C . VAL A 1 164 ? -5.725 -8.958 -8.703 1.00 85.50 164 VAL A C 1
ATOM 1305 O O . VAL A 1 164 ? -5.254 -7.891 -9.090 1.00 85.50 164 VAL A O 1
ATOM 1308 N N . THR A 1 165 ? -5.836 -10.027 -9.487 1.00 81.69 165 THR A N 1
ATOM 1309 C CA . THR A 1 165 ? -5.296 -10.106 -10.854 1.00 81.69 165 THR A CA 1
ATOM 1310 C C . THR A 1 165 ? -6.358 -10.412 -11.911 1.00 81.69 165 THR A C 1
ATOM 1312 O O . THR A 1 165 ? -6.014 -10.601 -13.074 1.00 81.69 165 THR A O 1
ATOM 1315 N N . ASP A 1 166 ? -7.638 -10.495 -11.530 1.00 70.19 166 ASP A N 1
ATOM 1316 C CA . ASP A 1 166 ? -8.729 -10.845 -12.448 1.00 70.19 166 ASP A CA 1
ATOM 1317 C C . ASP A 1 166 ? -8.916 -9.767 -13.521 1.00 70.19 166 ASP A C 1
ATOM 1319 O O . ASP A 1 166 ? -9.423 -8.678 -13.247 1.00 70.19 166 ASP A O 1
ATOM 1323 N N . GLN A 1 167 ? -8.540 -10.097 -14.760 1.00 56.44 167 GLN A N 1
ATOM 1324 C CA . GLN A 1 167 ? -8.470 -9.169 -15.892 1.00 56.44 167 GLN A CA 1
ATOM 1325 C C . GLN A 1 167 ? -9.773 -8.397 -16.134 1.00 56.44 167 GLN A C 1
ATOM 1327 O O . GLN A 1 167 ? -9.717 -7.222 -16.470 1.00 56.44 167 GLN A O 1
ATOM 1332 N N . THR A 1 168 ? -10.945 -8.998 -15.914 1.00 52.41 168 THR A N 1
ATOM 1333 C CA . THR A 1 168 ? -12.240 -8.342 -16.169 1.00 52.41 168 THR A CA 1
ATOM 1334 C C . THR A 1 168 ? -12.534 -7.203 -15.187 1.00 52.41 168 THR A C 1
ATOM 1336 O O . THR A 1 168 ? -13.063 -6.168 -15.585 1.00 52.41 168 THR A O 1
ATOM 1339 N N . ASN A 1 169 ? -12.157 -7.361 -13.914 1.00 53.12 169 ASN A N 1
ATOM 1340 C CA . ASN A 1 169 ? -12.320 -6.321 -12.893 1.00 53.12 169 ASN A CA 1
ATOM 1341 C C . ASN A 1 169 ? -11.134 -5.349 -12.907 1.00 53.12 169 ASN A C 1
ATOM 1343 O O . ASN A 1 169 ? -11.331 -4.140 -12.830 1.00 53.12 169 ASN A O 1
ATOM 1347 N N . THR A 1 170 ? -9.917 -5.867 -13.091 1.00 56.53 170 THR A N 1
ATOM 1348 C CA . THR A 1 170 ? -8.679 -5.084 -13.147 1.00 56.53 170 THR A CA 1
ATOM 1349 C C . THR A 1 170 ? -8.646 -4.164 -14.368 1.00 56.53 170 THR A C 1
ATOM 1351 O O . THR A 1 170 ? -8.332 -2.984 -14.235 1.00 56.53 170 THR A O 1
ATOM 1354 N N . ALA A 1 171 ? -9.034 -4.647 -15.553 1.00 51.47 171 ALA A N 1
ATOM 1355 C CA . ALA A 1 171 ? -9.096 -3.811 -16.748 1.00 51.47 171 ALA A CA 1
ATOM 1356 C C . ALA A 1 171 ? -10.209 -2.766 -16.649 1.00 51.47 171 ALA A C 1
ATOM 1358 O O . ALA A 1 171 ? -9.986 -1.648 -17.080 1.00 51.47 171 ALA A O 1
ATOM 1359 N N . ALA A 1 172 ? -11.368 -3.052 -16.047 1.00 55.41 172 ALA A N 1
ATOM 1360 C CA . ALA A 1 172 ? -12.414 -2.042 -15.845 1.00 55.41 172 ALA A CA 1
ATOM 1361 C C . ALA A 1 172 ? -11.980 -0.934 -14.859 1.00 55.41 172 ALA A C 1
ATOM 1363 O O . ALA A 1 172 ? -12.224 0.254 -15.098 1.00 55.41 172 ALA A O 1
ATOM 1364 N N . GLU A 1 173 ? -11.287 -1.309 -13.781 1.00 59.28 173 GLU A N 1
ATOM 1365 C CA . GLU A 1 173 ? -10.776 -0.382 -12.764 1.00 59.28 173 GLU A CA 1
ATOM 1366 C C . GLU A 1 173 ? -9.607 0.473 -13.305 1.00 59.28 173 GLU A C 1
ATOM 1368 O O . GLU A 1 173 ? -9.531 1.666 -13.005 1.00 59.28 173 GLU A O 1
ATOM 1373 N N . LEU A 1 174 ? -8.767 -0.083 -14.192 1.00 56.69 174 LEU A N 1
ATOM 1374 C CA . LEU A 1 174 ? -7.659 0.629 -14.851 1.00 56.69 174 LEU A CA 1
ATOM 1375 C C . LEU A 1 174 ? -8.083 1.400 -16.132 1.00 56.69 174 LEU A C 1
ATOM 1377 O O . LEU A 1 174 ? -7.647 2.532 -16.339 1.00 56.69 174 LEU A O 1
ATOM 1381 N N . HIS A 1 175 ? -8.961 0.854 -16.990 1.00 49.75 175 HIS A N 1
ATOM 1382 C CA . HIS A 1 175 ? -9.403 1.473 -18.262 1.00 49.75 175 HIS A CA 1
ATOM 1383 C C . HIS A 1 175 ? -10.427 2.594 -18.093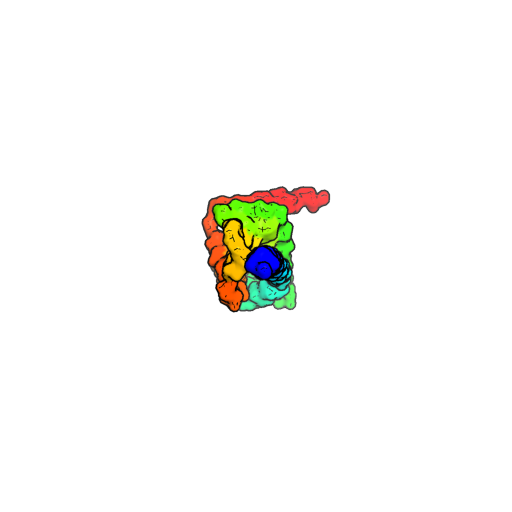 1.00 49.75 175 HIS A C 1
ATOM 1385 O O . HIS A 1 175 ? -10.445 3.511 -18.918 1.00 49.75 175 HIS A O 1
ATOM 1391 N N . SER A 1 176 ? -11.257 2.579 -17.043 1.00 53.53 176 SER A N 1
ATOM 1392 C CA . SER A 1 176 ? -12.175 3.698 -16.754 1.00 53.53 176 SER A CA 1
ATOM 1393 C C . SER A 1 176 ? -11.446 5.044 -16.584 1.00 53.53 176 SER A C 1
ATOM 1395 O O . SER A 1 176 ? -12.076 6.098 -16.630 1.00 53.53 176 SER A O 1
ATOM 1397 N N . ARG A 1 177 ? -10.109 5.027 -16.471 1.00 51.97 177 ARG A N 1
ATOM 1398 C CA . ARG A 1 177 ? -9.256 6.185 -16.186 1.00 51.97 177 ARG A CA 1
ATOM 1399 C C . ARG A 1 177 ? -8.424 6.694 -17.353 1.00 51.97 177 ARG A C 1
ATOM 1401 O O . ARG A 1 177 ? -8.158 7.892 -17.403 1.00 51.97 177 ARG A O 1
ATOM 1408 N N . SER A 1 178 ? -8.105 5.854 -18.339 1.00 46.28 178 SER A N 1
ATOM 1409 C CA . SER A 1 178 ? -7.439 6.319 -19.569 1.00 46.28 178 SER A CA 1
ATOM 1410 C C . SER A 1 178 ? -8.278 7.386 -20.302 1.00 46.28 178 SER A C 1
ATOM 1412 O O . SER A 1 178 ? -7.745 8.301 -20.922 1.00 46.28 178 SER A O 1
ATOM 1414 N N . ARG A 1 179 ? -9.610 7.355 -20.137 1.00 45.31 179 ARG A N 1
ATOM 1415 C CA . ARG A 1 179 ? -10.531 8.351 -20.711 1.00 45.31 179 ARG A CA 1
ATOM 1416 C C . ARG A 1 179 ? -10.606 9.686 -19.960 1.00 45.31 179 ARG A C 1
ATOM 1418 O O . ARG A 1 179 ? -11.011 10.669 -20.569 1.00 45.31 179 ARG A O 1
ATOM 1425 N N . VAL A 1 180 ? -10.225 9.758 -18.681 1.00 47.03 180 VAL A N 1
ATOM 1426 C CA . VAL A 1 180 ? -10.391 10.986 -17.870 1.00 47.03 180 VAL A CA 1
ATOM 1427 C C . VAL A 1 180 ? -9.188 11.930 -17.997 1.00 47.03 180 VAL A C 1
ATOM 1429 O O . VAL A 1 180 ? -9.363 13.144 -17.996 1.00 47.03 180 VAL A O 1
ATOM 1432 N N . SER A 1 181 ? -7.975 11.413 -18.224 1.00 43.16 181 SER A N 1
ATOM 1433 C CA . SER A 1 181 ? -6.785 12.257 -18.457 1.00 43.16 181 SER A CA 1
ATOM 1434 C C . SER A 1 181 ? -6.735 12.930 -19.841 1.00 43.16 181 SER A C 1
ATOM 1436 O O . SER A 1 181 ? -5.841 13.732 -20.086 1.00 43.16 181 SER A O 1
ATOM 1438 N N . GLY A 1 182 ? -7.683 12.654 -20.744 1.00 37.06 182 GLY A N 1
ATOM 1439 C CA . GLY A 1 182 ? -7.737 13.239 -22.093 1.00 37.06 182 GLY A CA 1
ATOM 1440 C C . GLY A 1 182 ? -8.465 14.588 -22.210 1.00 37.06 182 GLY A C 1
ATOM 1441 O O . GLY A 1 182 ? -8.752 15.012 -23.328 1.00 37.06 182 GLY A O 1
ATOM 1442 N N . HIS A 1 183 ? -8.829 15.242 -21.100 1.00 32.81 183 HIS A N 1
ATOM 1443 C CA . HIS A 1 183 ? -9.690 16.441 -21.108 1.00 32.81 183 HIS A CA 1
ATOM 1444 C C . HIS A 1 183 ? -9.120 17.689 -20.426 1.00 32.81 183 HIS A C 1
ATOM 1446 O O . HIS A 1 183 ? -9.850 18.647 -20.194 1.00 32.81 183 HIS A O 1
ATOM 1452 N N . LEU A 1 184 ? -7.813 17.729 -20.177 1.00 36.81 184 LEU A N 1
ATOM 1453 C CA . LEU A 1 184 ? -7.124 18.964 -19.802 1.00 36.81 184 LEU A CA 1
ATOM 1454 C C . LEU A 1 184 ? -6.106 19.302 -20.897 1.00 36.81 184 LEU A C 1
ATOM 1456 O O . LEU A 1 184 ? -4.935 18.938 -20.811 1.00 36.81 184 LEU A O 1
ATOM 1460 N N . ARG A 1 185 ? -6.602 19.932 -21.967 1.00 38.88 185 ARG A N 1
ATOM 1461 C CA . ARG A 1 185 ? -5.810 20.780 -22.864 1.00 38.88 185 ARG A CA 1
ATOM 1462 C C . ARG A 1 185 ? -6.179 22.226 -22.590 1.00 38.88 185 ARG A C 1
ATOM 1464 O O . ARG A 1 185 ? -7.391 22.469 -22.404 1.00 38.88 185 ARG A O 1
#